Protein AF-A0A1B7WHA8-F1 (afdb_monomer)

Organism: NCBI:txid1710896

Secondary structure (DSSP, 8-state):
-PPPHHHHHHHHHHHHHH--SHHHHHHHIIIII---HHHH---SSHHHHHHHIIIIIITTTT-HHHHHHHHHHH-TT-HHHHHHHIIIIIHHHTT----S-----SS-----S---HHHHGGGS--S-----HHHHHHHHTTEEEEEEGGGTEEEEEEEEETTEEEE-GGGT-SSTT--HHHHHHT-EEEE---B-TTSPBP--EEEEBPSS--EEEEE-TTTT-EEEEEBPGGGGG-TT--PPP--TT-PPPTT-EEEEEE-GGG-S-EEEEEEEEP-----

InterPro domains:
  IPR009003 Peptidase S1, PA clan [SSF50494] (136-273)
  IPR045430 Effector-associated domain 1 [PF19955] (1-86)

Mean predicted aligned error: 15.48 Å

Radius of gyration: 23.76 Å; Cα contacts (8 Å, |Δi|>4): 446; chains: 1; bounding box: 53×46×63 Å

Nearest PDB structures (foldseek):
  6m3c-assembly3_G  TM=5.733E-01  e=5.325E-03  Homo sapiens
  2xrc-assembly1_A  TM=5.062E-01  e=2.483E-02  Homo sapiens
  7uxg-assembly1_A  TM=5.129E-01  e=4.148E-02  Escherichia coli
  1rs0-assembly1_A  TM=3.112E-01  e=4.488E-03  Homo sapiens
  7mie-assembly1_A  TM=3.462E-01  e=1.326E-02  Borreliella burgdorferi

Foldseek 3Di:
DDADPVLLVLQLVLLCQLQVDPVSVQVLCCVQVVDGLVVQFDDPDSSRSSSCNCPVHCVVVVNNLSSLVSSCVSRVPRVSSVVSCCVPVVCVVPVPDDPPPPPPFAADPPDPFDPDPVVQVVLQDPDDPDDDVVLVLQQLLQKWWKAQPVVRAIWIWGFAQLFKIKGFQCSQPVDPPGDSLNSLQSIKTFGQQAQDPVRDTDRGDIWHFDNPPQWDDADDRHHGGMTMGGTDPCSNVVPSRDGDDDDPVDDFDFSQWDWDWICVVNHHIDIDTGSRTDRDDDD

pLDDT: mean 82.69, std 15.14, range [32.72, 98.25]

Sequence (283 aa):
MNLSGAELRKLVNAIISAYSTKEDLAMMIQFELGENLDAIAGGANLNQLVFNLITNWAVPRGKILPLIIAAYKYTPDNPELKEFYESVVIKKRFIVDSPVKNPDFGPDINWRGETDEIQLQSWLKPEPNLLDVGFLKGASASVCRIEIPSRNIMGTGVLITENKVLTNYHIFKYNEEDDIKTNALNAILKFGCLTSDNGLETQGKSFQLDRQNPILCFSKTEDLDYVLLQVESKIAQATEIKPARWDSHKLPIEKKGIIVLQHPEGDSMKLSISQDGIIGVYK

Structure (mmCIF, N/CA/C/O backbone):
data_AF-A0A1B7WHA8-F1
#
_entry.id   AF-A0A1B7WHA8-F1
#
loop_
_atom_site.group_PDB
_atom_site.id
_atom_site.type_symbol
_atom_site.label_atom_id
_atom_site.label_alt_id
_atom_site.label_comp_id
_atom_site.label_asym_id
_atom_site.label_entity_id
_atom_site.label_seq_id
_atom_site.pdbx_PDB_ins_code
_atom_site.Cartn_x
_atom_site.Cartn_y
_atom_site.Cartn_z
_atom_site.occupancy
_atom_site.B_iso_or_equiv
_atom_site.auth_seq_id
_atom_site.auth_comp_id
_atom_site.auth_asym_id
_atom_site.auth_atom_id
_atom_site.pdbx_PDB_model_num
ATOM 1 N N . MET A 1 1 ? 15.360 9.584 -10.770 1.00 66.38 1 MET A N 1
ATOM 2 C CA . MET A 1 1 ? 16.265 8.471 -10.408 1.00 66.38 1 MET A CA 1
ATOM 3 C C . MET A 1 1 ? 17.661 9.048 -10.268 1.00 66.38 1 MET A C 1
ATOM 5 O O . MET A 1 1 ? 18.134 9.628 -11.236 1.00 66.38 1 MET A O 1
ATOM 9 N N . ASN A 1 2 ? 18.285 8.926 -9.094 1.00 69.44 2 ASN A N 1
ATOM 10 C CA . ASN A 1 2 ? 19.679 9.331 -8.897 1.00 69.44 2 ASN A CA 1
ATOM 11 C C . ASN A 1 2 ? 20.573 8.105 -9.104 1.00 69.44 2 ASN A C 1
ATOM 13 O O . ASN A 1 2 ? 20.375 7.094 -8.435 1.00 69.44 2 ASN A O 1
ATOM 17 N N . LEU A 1 3 ? 21.502 8.183 -10.059 1.00 77.75 3 LEU A N 1
ATOM 18 C CA . LEU A 1 3 ? 22.512 7.152 -10.302 1.00 77.75 3 LEU A CA 1
ATOM 19 C C . LEU A 1 3 ? 23.772 7.512 -9.512 1.00 77.75 3 LEU A C 1
ATOM 21 O O . LEU A 1 3 ? 24.283 8.627 -9.637 1.00 77.75 3 LEU A O 1
ATOM 25 N N . SER A 1 4 ? 24.295 6.575 -8.726 1.00 85.00 4 SER A N 1
ATOM 26 C CA . SER A 1 4 ? 25.652 6.681 -8.185 1.00 85.00 4 SER A CA 1
ATOM 27 C C . SER A 1 4 ? 26.681 6.705 -9.322 1.00 85.00 4 SER A C 1
ATOM 29 O O . SER A 1 4 ? 26.418 6.241 -10.432 1.00 85.00 4 SER A O 1
ATOM 31 N N . GLY A 1 5 ? 27.896 7.194 -9.055 1.00 83.12 5 GLY A N 1
ATOM 32 C CA . GLY A 1 5 ? 28.963 7.201 -10.066 1.00 83.12 5 GLY A CA 1
ATOM 33 C C . GLY A 1 5 ? 29.301 5.804 -10.612 1.00 83.12 5 GLY A C 1
ATOM 34 O O . GLY A 1 5 ? 29.671 5.668 -11.779 1.00 83.12 5 GLY A O 1
ATOM 35 N N . ALA A 1 6 ? 29.126 4.757 -9.797 1.00 85.75 6 ALA A N 1
ATOM 36 C CA . ALA A 1 6 ? 29.302 3.369 -10.216 1.00 85.75 6 ALA A CA 1
ATOM 37 C C . ALA A 1 6 ? 28.162 2.892 -11.133 1.00 85.75 6 ALA A C 1
ATOM 39 O O . ALA A 1 6 ? 28.430 2.301 -12.178 1.00 85.75 6 ALA A O 1
ATOM 40 N N . GLU A 1 7 ? 26.904 3.185 -10.785 1.00 85.12 7 GLU A N 1
ATOM 41 C CA . GLU A 1 7 ? 25.742 2.854 -11.625 1.00 85.12 7 GLU A CA 1
ATOM 42 C C . GLU A 1 7 ? 25.768 3.617 -12.953 1.00 85.12 7 GLU A C 1
ATOM 44 O O . GLU A 1 7 ? 25.488 3.033 -13.996 1.00 85.12 7 GLU A O 1
ATOM 49 N N . LEU A 1 8 ? 26.162 4.894 -12.940 1.00 90.12 8 LEU A N 1
ATOM 50 C CA . LEU A 1 8 ? 26.316 5.701 -14.150 1.00 90.12 8 LEU A CA 1
ATOM 51 C C . LEU A 1 8 ? 27.346 5.082 -15.101 1.00 90.12 8 LEU A C 1
ATOM 53 O O . LEU A 1 8 ? 27.082 4.947 -16.292 1.00 90.12 8 LEU A O 1
ATOM 57 N N . ARG A 1 9 ? 28.502 4.664 -14.573 1.00 90.50 9 ARG A N 1
ATOM 58 C CA . ARG A 1 9 ? 29.541 3.999 -15.370 1.00 90.50 9 ARG A CA 1
ATOM 59 C C . ARG A 1 9 ? 29.039 2.687 -15.971 1.00 90.50 9 ARG A C 1
ATOM 61 O O . ARG A 1 9 ? 29.284 2.435 -17.146 1.00 90.50 9 ARG A O 1
ATOM 68 N N . LYS A 1 10 ? 28.331 1.871 -15.184 1.00 91.50 10 LYS A N 1
ATOM 69 C CA . LYS A 1 10 ? 27.734 0.623 -15.677 1.00 91.50 10 LYS A CA 1
ATOM 70 C C . LYS A 1 10 ? 26.724 0.884 -16.796 1.00 91.50 10 LYS A C 1
ATOM 72 O O . LYS A 1 10 ? 26.801 0.220 -17.822 1.00 91.50 10 LYS A O 1
ATOM 77 N N . LEU A 1 11 ? 25.851 1.881 -16.638 1.00 92.81 11 LEU A N 1
ATOM 78 C CA . LEU A 1 11 ? 24.868 2.246 -17.660 1.00 92.81 11 LEU A CA 1
ATOM 79 C C . LEU A 1 11 ? 25.529 2.718 -18.960 1.00 92.81 11 LEU A C 1
ATOM 81 O O . LEU A 1 11 ? 25.135 2.281 -20.037 1.00 92.81 11 LEU A O 1
ATOM 85 N N . VAL A 1 12 ? 26.538 3.589 -18.867 1.00 94.62 12 VAL A N 1
ATOM 86 C CA . VAL A 1 12 ? 27.295 4.057 -20.040 1.00 94.62 12 VAL A CA 1
ATOM 87 C C . VAL A 1 12 ? 27.897 2.869 -20.788 1.00 94.62 12 VAL A C 1
ATOM 89 O O . VAL A 1 12 ? 27.699 2.747 -21.994 1.00 94.62 12 VAL A O 1
ATOM 92 N N . ASN A 1 13 ? 28.574 1.966 -20.075 1.00 94.38 13 ASN A N 1
ATOM 93 C CA . ASN A 1 13 ? 29.200 0.792 -20.681 1.00 94.38 13 ASN A CA 1
ATOM 94 C C . ASN A 1 13 ? 28.171 -0.138 -21.335 1.00 94.38 13 ASN A C 1
ATOM 96 O O . ASN A 1 13 ? 28.393 -0.583 -22.457 1.00 94.38 13 ASN A O 1
ATOM 100 N N . ALA A 1 14 ? 27.044 -0.385 -20.666 1.00 95.00 14 ALA A N 1
ATOM 101 C CA . ALA A 1 14 ? 25.972 -1.229 -21.182 1.00 95.00 14 ALA A CA 1
ATOM 102 C C . ALA A 1 14 ? 25.381 -0.671 -22.488 1.00 95.00 14 ALA A C 1
ATOM 104 O O . ALA A 1 14 ? 25.275 -1.390 -23.481 1.00 95.00 14 ALA A O 1
ATOM 105 N N . ILE A 1 15 ? 25.071 0.630 -22.533 1.00 94.94 15 ILE A N 1
ATOM 106 C CA . ILE A 1 15 ? 24.565 1.270 -23.758 1.00 94.94 15 ILE A CA 1
ATOM 107 C C . ILE A 1 15 ? 25.605 1.189 -24.881 1.00 94.94 15 ILE A C 1
ATOM 109 O O . ILE A 1 15 ? 25.254 0.859 -26.005 1.00 94.94 15 ILE A O 1
ATOM 113 N N . ILE A 1 16 ? 26.884 1.432 -24.597 1.00 95.38 16 ILE A N 1
ATOM 114 C CA . ILE A 1 16 ? 27.935 1.363 -25.625 1.00 95.38 16 ILE A CA 1
ATOM 115 C C . ILE A 1 16 ? 28.128 -0.066 -26.141 1.00 95.38 16 ILE A C 1
ATOM 117 O O . ILE A 1 16 ? 28.339 -0.257 -27.336 1.00 95.38 16 ILE A O 1
ATOM 121 N N . SER A 1 17 ? 28.032 -1.072 -25.269 1.00 95.12 17 SER A N 1
ATOM 122 C CA . SER A 1 17 ? 28.137 -2.475 -25.681 1.00 95.12 17 SER A CA 1
ATOM 123 C C . SER A 1 17 ? 26.978 -2.910 -26.583 1.00 95.12 17 SER A C 1
ATOM 125 O O . SER A 1 17 ? 27.192 -3.662 -27.530 1.00 95.12 17 SER A O 1
ATOM 127 N N . ALA A 1 18 ? 25.773 -2.382 -26.344 1.00 94.31 18 ALA A N 1
ATOM 128 C CA . ALA A 1 18 ? 24.586 -2.681 -27.139 1.00 94.31 18 ALA A CA 1
ATOM 129 C C . ALA A 1 18 ? 24.503 -1.862 -28.439 1.00 94.31 18 ALA A C 1
ATOM 131 O O . ALA A 1 18 ? 23.923 -2.323 -29.419 1.00 94.31 18 ALA A O 1
ATOM 132 N N . TYR A 1 19 ? 25.085 -0.661 -28.454 1.00 94.94 19 TYR A N 1
ATOM 133 C CA . TYR A 1 19 ? 25.052 0.278 -29.575 1.00 94.94 19 TYR A CA 1
ATOM 134 C C . TYR A 1 19 ? 26.473 0.733 -29.888 1.00 94.94 19 TYR A C 1
ATOM 136 O O . TYR A 1 19 ? 26.927 1.770 -29.411 1.00 94.94 19 TYR A O 1
ATOM 144 N N . SER A 1 20 ? 27.186 -0.067 -30.682 1.00 89.19 20 SER A N 1
ATOM 145 C CA . SER A 1 20 ? 28.608 0.160 -30.984 1.00 89.19 20 SER A CA 1
ATOM 146 C C . SER A 1 20 ? 28.861 1.332 -31.941 1.00 89.19 20 SER A C 1
ATOM 148 O O . SER A 1 20 ? 29.999 1.790 -32.058 1.00 89.19 20 SER A O 1
ATOM 150 N N . THR A 1 21 ? 27.824 1.833 -32.619 1.00 93.19 21 THR A N 1
ATOM 151 C CA . THR A 1 21 ? 27.903 2.991 -33.519 1.00 93.19 21 THR A CA 1
ATOM 152 C C . THR A 1 21 ? 26.942 4.099 -33.091 1.00 93.19 21 THR A C 1
ATOM 154 O O . THR A 1 21 ? 25.960 3.872 -32.377 1.00 93.19 21 THR A O 1
ATOM 157 N N . LYS A 1 22 ? 27.228 5.331 -33.527 1.00 94.25 22 LYS A N 1
ATOM 158 C CA . LYS A 1 22 ? 26.344 6.477 -33.278 1.00 94.25 22 LYS A CA 1
ATOM 159 C C . LYS A 1 22 ? 25.004 6.283 -33.989 1.00 94.25 22 LYS A C 1
ATOM 161 O O . LYS A 1 22 ? 23.969 6.670 -33.456 1.00 94.25 22 LYS A O 1
ATOM 166 N N . GLU A 1 23 ? 25.041 5.703 -35.179 1.00 94.56 23 GLU A N 1
ATOM 167 C CA . GLU A 1 23 ? 23.897 5.469 -36.048 1.00 94.56 23 GLU A CA 1
ATOM 168 C C . GLU A 1 23 ? 22.919 4.480 -35.405 1.00 94.56 23 GLU A C 1
ATOM 170 O O . GLU A 1 23 ? 21.722 4.763 -35.353 1.00 94.56 23 GLU A O 1
ATOM 175 N N . ASP A 1 24 ? 23.421 3.387 -34.822 1.00 93.44 24 ASP A N 1
ATOM 176 C CA . ASP A 1 24 ? 22.587 2.408 -34.113 1.00 93.44 24 ASP A CA 1
ATOM 177 C C . ASP A 1 24 ? 21.897 3.032 -32.897 1.00 93.44 24 ASP A C 1
ATOM 179 O O . ASP A 1 24 ? 20.697 2.842 -32.682 1.00 93.44 24 ASP A O 1
ATOM 183 N N . LEU A 1 25 ? 22.639 3.838 -32.128 1.00 95.94 25 LEU A N 1
ATOM 184 C CA . LEU A 1 25 ? 22.077 4.579 -31.002 1.00 95.94 25 LEU A CA 1
ATOM 185 C C . LEU A 1 25 ? 21.019 5.587 -31.476 1.00 95.94 25 LEU A C 1
ATOM 187 O O . LEU A 1 25 ? 19.962 5.701 -30.861 1.00 95.94 25 LEU A O 1
ATOM 191 N N . ALA A 1 26 ? 21.275 6.303 -32.574 1.00 95.31 26 ALA A N 1
ATOM 192 C CA . ALA A 1 26 ? 20.342 7.279 -33.130 1.00 95.31 26 ALA A CA 1
ATOM 193 C C . ALA A 1 26 ? 19.040 6.623 -33.601 1.00 95.31 26 ALA A C 1
ATOM 195 O O . ALA A 1 26 ? 17.966 7.155 -33.322 1.00 95.31 26 ALA A O 1
ATOM 196 N N . MET A 1 27 ? 19.124 5.460 -34.256 1.00 92.94 27 MET A N 1
ATOM 197 C CA . MET A 1 27 ? 17.950 4.687 -34.667 1.00 92.94 27 MET A CA 1
ATOM 198 C C . MET A 1 27 ? 17.109 4.270 -33.462 1.00 92.94 27 MET A C 1
ATOM 200 O O . MET A 1 27 ? 15.906 4.521 -33.461 1.00 92.94 27 MET A O 1
ATOM 204 N N . MET A 1 28 ? 17.724 3.715 -32.412 1.00 95.62 28 MET A N 1
ATOM 205 C CA . MET A 1 28 ? 16.986 3.336 -31.203 1.00 95.62 28 MET A CA 1
ATOM 206 C C . MET A 1 28 ? 16.300 4.543 -30.555 1.00 95.62 28 MET A C 1
ATOM 208 O O . MET A 1 28 ? 15.107 4.490 -30.260 1.00 95.62 28 MET A O 1
ATOM 212 N N . ILE A 1 29 ? 17.014 5.658 -30.384 1.00 93.56 29 ILE A N 1
ATOM 213 C CA . ILE A 1 29 ? 16.454 6.871 -29.773 1.00 93.56 29 ILE A CA 1
ATOM 214 C C . ILE A 1 29 ? 15.301 7.434 -30.620 1.00 93.56 29 ILE A C 1
ATOM 216 O O . ILE A 1 29 ? 14.261 7.815 -30.078 1.00 93.56 29 ILE A O 1
ATOM 220 N N . GLN A 1 30 ? 15.436 7.433 -31.945 1.00 90.38 30 GLN A N 1
ATOM 221 C CA . GLN A 1 30 ? 14.400 7.936 -32.842 1.00 90.38 30 GLN A CA 1
ATOM 222 C C . GLN A 1 30 ? 13.170 7.022 -32.884 1.00 90.38 30 GLN A C 1
ATOM 224 O O . GLN A 1 30 ? 12.046 7.526 -32.879 1.00 90.38 30 GLN A O 1
ATOM 229 N N . PHE A 1 31 ? 13.358 5.702 -32.933 1.00 85.75 31 PHE A N 1
ATOM 230 C CA . PHE A 1 31 ? 12.261 4.741 -33.062 1.00 85.75 31 PHE A CA 1
ATOM 231 C C . PHE A 1 31 ? 11.528 4.489 -31.745 1.00 85.75 31 PHE A C 1
ATOM 233 O O . PHE A 1 31 ? 10.301 4.420 -31.744 1.00 85.75 31 PHE A O 1
ATOM 240 N N . GLU A 1 32 ? 12.246 4.384 -30.627 1.00 88.50 32 GLU A N 1
ATOM 241 C CA . GLU A 1 32 ? 11.641 4.042 -29.335 1.00 88.50 32 GLU A CA 1
ATOM 242 C C . GLU A 1 32 ? 11.285 5.272 -28.493 1.00 88.50 32 GLU A C 1
ATOM 244 O O . GLU A 1 32 ? 10.331 5.228 -27.715 1.00 88.50 32 GLU A O 1
ATOM 249 N N . LEU A 1 33 ? 12.024 6.380 -28.631 1.00 84.19 33 LEU A N 1
ATOM 250 C CA . LEU A 1 33 ? 11.794 7.593 -27.835 1.00 84.19 33 LEU A CA 1
ATOM 251 C C . LEU A 1 33 ? 11.244 8.764 -28.655 1.00 84.19 33 LEU A C 1
ATOM 253 O O . LEU A 1 33 ? 10.763 9.726 -28.059 1.00 84.19 33 LEU A O 1
ATOM 257 N N . GLY A 1 34 ? 11.266 8.685 -29.991 1.00 90.44 34 GLY A N 1
ATOM 258 C CA . GLY A 1 34 ? 10.796 9.762 -30.867 1.00 90.44 34 GLY A CA 1
ATOM 259 C C . GLY A 1 34 ? 11.687 11.007 -30.846 1.00 90.44 34 GLY A C 1
ATOM 260 O O . GLY A 1 34 ? 11.248 12.076 -31.263 1.00 90.44 34 GLY A O 1
ATOM 261 N N . GLU A 1 35 ? 12.916 10.888 -30.343 1.00 90.56 35 GLU A N 1
ATOM 262 C CA . GLU A 1 35 ? 13.836 12.007 -30.133 1.00 90.56 35 GLU A CA 1
ATOM 263 C C . GLU A 1 35 ? 14.960 11.991 -31.174 1.00 90.56 35 GLU A C 1
ATOM 265 O O . GLU A 1 35 ? 15.366 10.938 -31.663 1.00 90.56 35 GLU A O 1
ATOM 270 N N . ASN A 1 36 ? 15.513 13.163 -31.483 1.00 92.62 36 ASN A N 1
ATOM 271 C CA . ASN A 1 36 ? 16.680 13.272 -32.354 1.00 92.62 36 ASN A CA 1
ATOM 272 C C . ASN A 1 36 ? 17.959 13.284 -31.504 1.00 92.62 36 ASN A C 1
ATOM 274 O O . ASN A 1 36 ? 18.185 14.239 -30.758 1.00 92.62 36 ASN A O 1
ATOM 278 N N . LEU A 1 37 ? 18.806 12.256 -31.649 1.00 94.56 37 LEU A N 1
ATOM 279 C CA . LEU A 1 37 ? 20.042 12.104 -30.871 1.00 94.56 37 LEU A CA 1
ATOM 280 C C . LEU A 1 37 ? 20.953 13.339 -30.957 1.00 94.56 37 LEU A C 1
ATOM 282 O O . LEU A 1 37 ? 21.432 13.802 -29.924 1.00 94.56 37 LEU A O 1
ATOM 286 N N . ASP A 1 38 ? 21.126 13.915 -32.148 1.00 93.50 38 ASP A N 1
ATOM 287 C CA . ASP A 1 38 ? 21.991 15.083 -32.365 1.00 93.50 38 ASP A CA 1
ATOM 288 C C . ASP A 1 38 ? 21.449 16.363 -31.716 1.00 93.50 38 ASP A C 1
ATOM 290 O O . ASP A 1 38 ? 22.211 17.276 -31.399 1.00 93.50 38 ASP A O 1
ATOM 294 N N . ALA A 1 39 ? 20.133 16.439 -31.497 1.00 89.81 39 ALA A N 1
ATOM 295 C CA . ALA A 1 39 ? 19.504 17.578 -30.834 1.00 89.81 39 ALA A CA 1
ATOM 296 C C . ALA A 1 39 ? 19.610 17.503 -29.303 1.00 89.81 39 ALA A C 1
ATOM 298 O O . ALA A 1 39 ? 19.560 18.534 -28.630 1.00 89.81 39 ALA A O 1
ATOM 299 N N . ILE A 1 40 ? 19.729 16.295 -28.745 1.00 89.69 40 ILE A N 1
ATOM 300 C CA . ILE A 1 40 ? 19.656 16.067 -27.295 1.00 89.69 40 ILE A CA 1
ATOM 301 C C . ILE A 1 40 ? 21.013 15.771 -26.658 1.00 89.69 40 ILE A C 1
ATOM 303 O O . ILE A 1 40 ? 21.182 16.002 -25.459 1.00 89.69 40 ILE A O 1
ATOM 307 N N . ALA A 1 41 ? 21.976 15.270 -27.430 1.00 92.06 41 ALA A N 1
ATOM 308 C CA . ALA A 1 41 ? 23.299 14.931 -26.938 1.00 92.06 41 ALA A CA 1
ATOM 309 C C . ALA A 1 41 ? 24.357 15.099 -28.032 1.00 92.06 41 ALA A C 1
ATOM 311 O O . ALA A 1 41 ? 24.168 14.721 -29.182 1.00 92.06 41 ALA A O 1
ATOM 312 N N . GLY A 1 42 ? 25.514 15.632 -27.645 1.00 89.38 42 GLY A N 1
ATOM 313 C CA . GLY A 1 42 ? 26.702 15.704 -28.491 1.00 89.38 42 GLY A CA 1
ATOM 314 C C . GLY A 1 42 ? 27.904 15.077 -27.795 1.00 89.38 42 GLY A C 1
ATOM 315 O O . GLY A 1 42 ? 27.879 14.821 -26.591 1.00 89.38 42 GLY A O 1
ATOM 316 N N . GLY A 1 43 ? 28.986 14.852 -28.530 1.00 91.00 43 GLY A N 1
ATOM 317 C CA . GLY A 1 43 ? 30.239 14.347 -27.975 1.00 91.00 43 GLY A CA 1
ATOM 318 C C . GLY A 1 43 ? 31.286 14.154 -29.063 1.00 91.00 43 GLY A C 1
ATOM 319 O O . GLY A 1 43 ? 30.938 13.918 -30.217 1.00 91.00 43 GLY A O 1
ATOM 320 N N . ALA A 1 44 ? 32.567 14.245 -28.702 1.00 90.50 44 ALA A N 1
ATOM 321 C CA . ALA A 1 44 ? 33.660 14.017 -29.650 1.00 90.50 44 ALA A CA 1
ATOM 322 C C . ALA A 1 44 ? 33.811 12.532 -30.034 1.00 90.50 44 ALA A C 1
ATOM 324 O O . ALA A 1 44 ? 34.454 12.203 -31.025 1.00 90.50 44 ALA A O 1
ATOM 325 N N . ASN A 1 45 ? 33.239 11.630 -29.235 1.00 93.06 45 ASN A N 1
ATOM 326 C CA . ASN A 1 45 ? 33.212 10.190 -29.462 1.00 93.06 45 ASN A CA 1
ATOM 327 C C . ASN A 1 45 ? 31.955 9.577 -28.822 1.00 93.06 45 ASN A C 1
ATOM 329 O O . ASN A 1 45 ? 31.267 10.232 -28.035 1.00 93.06 45 ASN A O 1
ATOM 333 N N . LEU A 1 46 ? 31.678 8.309 -29.139 1.00 92.19 46 LEU A N 1
ATOM 334 C CA . LEU A 1 46 ? 30.493 7.590 -28.663 1.00 92.19 46 LEU A CA 1
ATOM 335 C C . LEU A 1 46 ? 30.401 7.532 -27.129 1.00 92.19 46 LEU A C 1
ATOM 337 O O . LEU A 1 46 ? 29.324 7.734 -26.579 1.00 92.19 46 LEU A O 1
ATOM 341 N N . ASN A 1 47 ? 31.530 7.348 -26.431 1.00 94.25 47 ASN A N 1
ATOM 342 C CA . ASN A 1 47 ? 31.568 7.373 -24.965 1.00 94.25 47 ASN A CA 1
ATOM 343 C C . ASN A 1 47 ? 31.044 8.702 -24.409 1.00 94.25 47 ASN A C 1
ATOM 345 O O . ASN A 1 47 ? 30.181 8.725 -23.532 1.00 94.25 47 ASN A O 1
ATOM 349 N N . GLN A 1 48 ? 31.550 9.815 -24.937 1.00 95.69 48 GLN A N 1
ATOM 350 C CA . GLN A 1 48 ? 31.146 11.146 -24.502 1.00 95.69 48 GLN A CA 1
ATOM 351 C C . GLN A 1 48 ? 29.700 11.463 -24.897 1.00 95.69 48 GLN A C 1
ATOM 353 O O . GLN A 1 48 ? 28.983 12.083 -24.116 1.00 95.69 48 GLN A O 1
ATOM 358 N N . LEU A 1 49 ? 29.264 11.010 -26.075 1.00 97.00 49 LEU A N 1
ATOM 359 C CA . LEU A 1 49 ? 27.887 11.157 -26.540 1.00 97.00 49 LEU A CA 1
ATOM 360 C C . LEU A 1 49 ? 26.901 10.442 -25.606 1.00 97.00 49 LEU A C 1
ATOM 362 O O . LEU A 1 49 ? 25.950 11.065 -25.142 1.00 97.00 49 LEU A O 1
ATOM 366 N N . VAL A 1 50 ? 27.155 9.170 -25.282 1.00 96.31 50 VAL A N 1
ATOM 367 C CA . VAL A 1 50 ? 26.315 8.370 -24.373 1.00 96.31 50 VAL A CA 1
ATOM 368 C C . VAL A 1 50 ? 26.326 8.951 -22.962 1.00 96.31 50 VAL A C 1
ATOM 370 O O . VAL A 1 50 ? 25.272 9.083 -22.342 1.00 96.31 50 VAL A O 1
ATOM 373 N N . PHE A 1 51 ? 27.495 9.357 -22.460 1.00 96.00 51 PHE A N 1
ATOM 374 C CA . PHE A 1 51 ? 27.590 10.020 -21.162 1.00 96.00 51 PHE A CA 1
ATOM 375 C C . PHE A 1 51 ? 26.727 11.287 -21.120 1.00 96.00 51 PHE A C 1
ATOM 377 O O . PHE A 1 51 ? 25.891 11.420 -20.230 1.00 96.00 51 PHE A O 1
ATOM 384 N N . ASN A 1 52 ? 26.859 12.169 -22.114 1.00 95.94 52 ASN A N 1
ATOM 385 C CA . ASN A 1 52 ? 26.093 13.413 -22.190 1.00 95.94 52 ASN A CA 1
ATOM 386 C C . ASN A 1 52 ? 24.592 13.168 -22.391 1.00 95.94 52 ASN A C 1
ATOM 388 O O . ASN A 1 52 ? 23.779 13.876 -21.796 1.00 95.94 52 ASN A O 1
ATOM 392 N N . LEU A 1 53 ? 24.210 12.157 -23.174 1.00 96.19 53 LEU A N 1
ATOM 393 C CA . LEU A 1 53 ? 22.821 11.720 -23.310 1.00 96.19 53 LEU A CA 1
ATOM 394 C C . LEU A 1 53 ? 22.228 11.356 -21.945 1.00 96.19 53 LEU A C 1
ATOM 396 O O . LEU A 1 53 ? 21.113 11.765 -21.617 1.00 96.19 53 LEU A O 1
ATOM 400 N N . ILE A 1 54 ? 22.986 10.638 -21.116 1.00 94.44 54 ILE A N 1
ATOM 401 C CA . ILE A 1 54 ? 22.535 10.251 -19.782 1.00 94.44 54 ILE A CA 1
ATOM 402 C C . ILE A 1 54 ? 22.513 11.465 -18.844 1.00 94.44 54 ILE A C 1
ATOM 404 O O . ILE A 1 54 ? 21.483 11.740 -18.229 1.00 94.44 54 ILE A O 1
ATOM 408 N N . THR A 1 55 ? 23.611 12.211 -18.721 1.00 91.44 55 THR A N 1
ATOM 409 C CA . THR A 1 55 ? 23.756 13.245 -17.682 1.00 91.44 55 THR A CA 1
ATOM 410 C C . THR A 1 55 ? 23.067 14.558 -18.016 1.00 91.44 55 THR A C 1
ATOM 412 O O . THR A 1 55 ? 22.516 15.190 -17.119 1.00 91.44 55 THR A O 1
ATOM 415 N N . ASN A 1 56 ? 23.078 14.975 -19.282 1.00 90.62 56 ASN A N 1
ATOM 416 C CA . ASN A 1 56 ? 22.631 16.312 -19.684 1.00 90.62 56 ASN A CA 1
ATOM 417 C C . ASN A 1 56 ? 21.204 16.299 -20.241 1.00 90.62 56 ASN A C 1
ATOM 419 O O . ASN A 1 56 ? 20.540 17.334 -20.248 1.00 90.62 56 ASN A O 1
ATOM 423 N N . TRP A 1 57 ? 20.712 15.133 -20.668 1.00 91.38 57 TRP A N 1
ATOM 424 C CA . TRP A 1 57 ? 19.341 14.973 -21.143 1.00 91.38 57 TRP A CA 1
ATOM 425 C C . TRP A 1 57 ? 18.517 14.058 -20.233 1.00 91.38 57 TRP A C 1
ATOM 427 O O . TRP A 1 57 ? 17.502 14.500 -19.688 1.00 91.38 57 TRP A O 1
ATOM 437 N N . ALA A 1 58 ? 18.945 12.813 -20.009 1.00 88.88 58 ALA A N 1
ATOM 438 C CA . ALA A 1 58 ? 18.092 11.828 -19.352 1.00 88.88 58 ALA A CA 1
ATOM 439 C C . ALA A 1 58 ? 17.891 12.086 -17.847 1.00 88.88 58 ALA A C 1
ATOM 441 O O . ALA A 1 58 ? 16.755 12.027 -17.371 1.00 88.88 58 ALA A O 1
ATOM 442 N N . VAL A 1 59 ? 18.951 12.394 -17.090 1.00 85.00 59 VAL A N 1
ATOM 443 C CA . VAL A 1 59 ? 18.868 12.711 -15.650 1.00 85.00 59 VAL A CA 1
ATOM 444 C C . VAL A 1 59 ? 17.979 13.936 -15.379 1.00 85.00 59 VAL A C 1
ATOM 446 O O . VAL A 1 59 ? 16.986 13.773 -14.665 1.00 85.00 59 VAL A O 1
ATOM 449 N N . PRO A 1 60 ? 18.250 15.135 -15.940 1.00 82.19 60 PRO A N 1
ATOM 450 C CA . PRO A 1 60 ? 17.502 16.345 -15.589 1.00 82.19 60 PRO A CA 1
ATOM 451 C C . PRO A 1 60 ? 16.036 16.300 -16.029 1.00 82.19 60 PRO A C 1
ATOM 453 O O . PRO A 1 60 ? 15.201 16.979 -15.440 1.00 82.19 60 PRO A O 1
ATOM 456 N N . ARG A 1 61 ? 15.700 15.487 -17.040 1.00 83.19 61 ARG A N 1
ATOM 457 C CA . ARG A 1 61 ? 14.326 15.330 -17.548 1.00 83.19 61 ARG A CA 1
ATOM 458 C C . ARG A 1 61 ? 13.592 14.121 -16.966 1.00 83.19 61 ARG A C 1
ATOM 460 O O . ARG A 1 61 ? 12.476 13.829 -17.389 1.00 83.19 61 ARG A O 1
ATOM 467 N N . GLY A 1 62 ? 14.214 13.375 -16.050 1.00 82.81 62 GLY A N 1
ATOM 468 C CA . GLY A 1 62 ? 13.630 12.153 -15.489 1.00 82.81 62 GLY A CA 1
ATOM 469 C C . GLY A 1 62 ? 13.431 11.023 -16.513 1.00 82.81 62 GLY A C 1
ATOM 470 O O . GLY A 1 62 ? 12.613 10.133 -16.295 1.00 82.81 62 GLY A O 1
ATOM 471 N N . LYS A 1 63 ? 14.174 11.032 -17.625 1.00 86.81 63 LYS A N 1
ATOM 472 C CA . LYS A 1 63 ? 14.056 10.086 -18.750 1.00 86.81 63 LYS A CA 1
ATOM 473 C C . LYS A 1 63 ? 14.995 8.874 -18.656 1.00 86.81 63 LYS A C 1
ATOM 475 O O . LYS A 1 63 ? 15.041 8.081 -19.587 1.00 86.81 63 LYS A O 1
ATOM 480 N N . ILE A 1 64 ? 15.690 8.679 -17.532 1.00 88.81 64 ILE A N 1
ATOM 481 C CA . ILE A 1 64 ? 16.612 7.542 -17.326 1.00 88.81 64 ILE A CA 1
ATOM 482 C C . ILE A 1 64 ? 15.920 6.186 -17.500 1.00 88.81 64 ILE A C 1
ATOM 484 O O . ILE A 1 64 ? 16.402 5.349 -18.252 1.00 88.81 64 ILE A O 1
ATOM 488 N N . LEU A 1 65 ? 14.779 5.970 -16.838 1.00 83.75 65 LEU A N 1
ATOM 489 C CA . LEU A 1 65 ? 14.037 4.710 -16.957 1.00 83.75 65 LEU A CA 1
ATOM 490 C C . LEU A 1 65 ? 13.497 4.483 -18.380 1.00 83.75 65 LEU A C 1
ATOM 492 O O . LEU A 1 65 ? 13.747 3.406 -18.917 1.00 83.75 65 LEU A O 1
ATOM 496 N N . 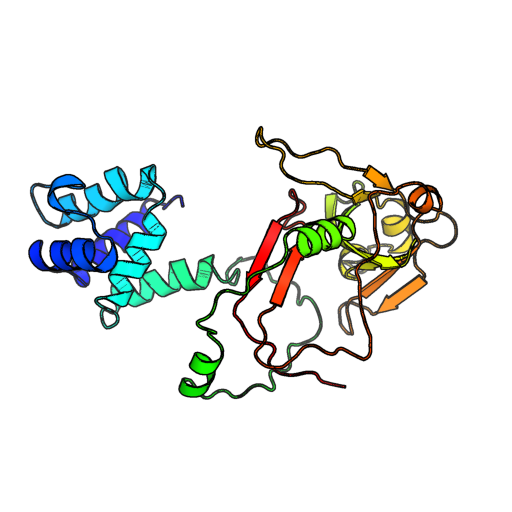PRO A 1 66 ? 12.822 5.460 -19.024 1.00 83.81 66 PRO A N 1
ATOM 497 C CA . PRO A 1 66 ? 12.458 5.356 -20.436 1.00 83.81 66 PRO A CA 1
ATOM 498 C C . PRO A 1 66 ? 13.632 4.997 -21.352 1.00 83.81 66 PRO A C 1
ATOM 500 O O . PRO A 1 66 ? 13.484 4.114 -22.187 1.00 83.81 66 PRO A O 1
ATOM 503 N N . LEU A 1 67 ? 14.801 5.617 -21.154 1.00 90.62 67 LEU A N 1
ATOM 504 C CA . LEU A 1 67 ? 16.006 5.334 -21.935 1.00 90.62 67 LEU A CA 1
ATOM 505 C C . LEU A 1 67 ? 16.481 3.885 -21.761 1.00 90.62 67 LEU A C 1
ATOM 507 O O . LEU A 1 67 ? 16.756 3.217 -22.750 1.00 90.62 67 LEU A O 1
ATOM 511 N N . ILE A 1 68 ? 16.544 3.386 -20.523 1.00 89.06 68 ILE A N 1
ATOM 512 C CA . ILE A 1 68 ? 16.956 2.001 -20.233 1.00 89.06 68 ILE A CA 1
ATOM 513 C C . ILE A 1 68 ? 15.978 0.996 -20.857 1.00 89.06 68 ILE A C 1
ATOM 515 O O . ILE A 1 68 ? 16.402 0.002 -21.440 1.00 89.06 68 ILE A O 1
ATOM 519 N N . ILE A 1 69 ? 14.671 1.258 -20.752 1.00 83.88 69 ILE A N 1
ATOM 520 C CA . ILE A 1 69 ? 13.629 0.379 -21.299 1.00 83.88 69 ILE A CA 1
ATOM 521 C C . ILE A 1 69 ? 13.687 0.354 -22.827 1.00 83.88 69 ILE A C 1
ATOM 523 O O . ILE A 1 69 ? 13.653 -0.727 -23.408 1.00 83.88 69 ILE A O 1
ATOM 527 N N . ALA A 1 70 ? 13.798 1.521 -23.463 1.00 85.19 70 ALA A N 1
ATOM 528 C CA . ALA A 1 70 ? 13.930 1.642 -24.912 1.00 85.19 70 ALA A CA 1
ATOM 529 C C . ALA A 1 70 ? 15.181 0.917 -25.423 1.00 85.19 70 ALA A C 1
ATOM 531 O O . ALA A 1 70 ? 15.091 0.095 -26.333 1.00 85.19 70 ALA A O 1
ATOM 532 N N . ALA A 1 71 ? 16.326 1.153 -24.774 1.00 91.38 71 ALA A N 1
ATOM 533 C CA . ALA A 1 71 ? 17.583 0.508 -25.123 1.00 91.38 71 ALA A CA 1
ATOM 534 C C . ALA A 1 71 ? 17.481 -1.023 -25.034 1.00 91.38 71 ALA A C 1
ATOM 536 O O . ALA A 1 71 ? 17.942 -1.716 -25.938 1.00 91.38 71 ALA A O 1
ATOM 537 N N . TYR A 1 72 ? 16.879 -1.559 -23.968 1.00 90.50 72 TYR A N 1
ATOM 538 C CA . TYR A 1 72 ? 16.735 -3.007 -23.795 1.00 90.50 72 TYR A CA 1
ATOM 539 C C . TYR A 1 72 ? 15.738 -3.620 -24.786 1.00 90.50 72 TYR A C 1
ATOM 541 O O . TYR A 1 72 ? 16.004 -4.672 -25.351 1.00 90.50 72 TYR A O 1
ATOM 549 N N . LYS A 1 73 ? 14.602 -2.958 -25.038 1.00 85.31 73 LYS A N 1
ATOM 550 C CA . LYS A 1 73 ? 13.577 -3.455 -25.968 1.00 85.31 73 LYS A CA 1
ATOM 551 C C . LYS A 1 73 ? 14.103 -3.580 -27.399 1.00 85.31 73 LYS A C 1
ATOM 553 O O . LYS A 1 73 ? 13.719 -4.509 -28.103 1.00 85.31 73 LYS A O 1
ATOM 558 N N . TYR A 1 74 ? 14.953 -2.646 -27.816 1.00 86.31 74 TYR A N 1
ATOM 559 C CA . TYR A 1 74 ? 15.503 -2.624 -29.167 1.00 86.31 74 TYR A CA 1
ATOM 560 C C . TYR A 1 74 ? 16.675 -3.607 -29.346 1.00 86.31 74 TYR A C 1
ATOM 562 O O . TYR A 1 74 ? 16.796 -4.209 -30.410 1.00 86.31 74 TYR A O 1
ATOM 570 N N . THR A 1 75 ? 17.474 -3.846 -28.295 1.00 89.69 75 THR A N 1
ATOM 571 C CA . THR A 1 75 ? 18.586 -4.818 -28.306 1.00 89.69 75 THR A CA 1
ATOM 572 C C . THR A 1 75 ? 18.554 -5.714 -27.054 1.00 89.69 75 THR A C 1
ATOM 574 O O . THR A 1 75 ? 19.387 -5.549 -26.156 1.00 89.69 75 THR A O 1
ATOM 577 N N . PRO A 1 76 ? 17.608 -6.671 -26.962 1.00 87.00 76 PRO A N 1
ATOM 578 C CA . PRO A 1 76 ? 17.425 -7.496 -25.761 1.00 87.00 76 PRO A CA 1
ATOM 579 C C . PRO A 1 76 ? 18.535 -8.536 -25.555 1.00 87.00 76 PRO A C 1
ATOM 581 O O . PRO A 1 76 ? 18.766 -8.980 -24.431 1.00 87.00 76 PRO A O 1
ATOM 584 N N . ASP A 1 77 ? 19.244 -8.901 -26.626 1.00 88.06 77 ASP A N 1
ATOM 585 C CA . ASP A 1 77 ? 20.255 -9.963 -26.616 1.00 88.06 77 ASP A CA 1
ATOM 586 C C . ASP A 1 77 ? 21.636 -9.499 -26.115 1.00 88.06 77 ASP A C 1
ATOM 588 O O . ASP A 1 77 ? 22.548 -10.317 -25.981 1.00 88.06 77 ASP A O 1
ATOM 592 N N . ASN A 1 78 ? 21.826 -8.203 -25.824 1.00 92.25 78 ASN A N 1
ATOM 593 C CA . ASN A 1 78 ? 23.088 -7.711 -25.269 1.00 92.25 78 ASN A CA 1
ATOM 594 C C . ASN A 1 78 ? 23.184 -8.037 -23.758 1.00 92.25 78 ASN A C 1
ATOM 596 O O . ASN A 1 78 ? 22.355 -7.556 -22.978 1.00 92.25 78 ASN A O 1
ATOM 600 N N . PRO A 1 79 ? 24.188 -8.821 -23.318 1.00 90.50 79 PRO A N 1
ATOM 601 C CA . PRO A 1 79 ? 24.242 -9.330 -21.951 1.00 90.50 79 PRO A CA 1
ATOM 602 C C . PRO A 1 79 ? 24.495 -8.238 -20.903 1.00 90.50 79 PRO A C 1
ATOM 604 O O . PRO A 1 79 ? 23.887 -8.286 -19.836 1.00 90.50 79 PRO A O 1
ATOM 607 N N . GLU A 1 80 ? 25.322 -7.229 -21.189 1.00 90.31 80 GLU A N 1
ATOM 608 C CA . GLU A 1 80 ? 25.602 -6.136 -20.248 1.00 90.31 80 GLU A CA 1
ATOM 609 C C . GLU A 1 80 ? 24.379 -5.236 -20.032 1.00 90.31 80 GLU A C 1
ATOM 611 O O . GLU A 1 80 ? 24.100 -4.790 -18.914 1.00 90.31 80 GLU A O 1
ATOM 616 N N . LEU A 1 81 ? 23.625 -4.974 -21.102 1.00 90.94 81 LEU A N 1
ATOM 617 C CA . LEU A 1 81 ? 22.382 -4.220 -21.046 1.00 90.94 81 LEU A CA 1
ATOM 618 C C . LEU A 1 81 ? 21.281 -5.009 -20.350 1.00 90.94 81 LEU A C 1
ATOM 620 O O . LEU A 1 81 ? 20.546 -4.419 -19.558 1.00 90.94 81 LEU A O 1
ATOM 624 N N . LYS A 1 82 ? 21.205 -6.323 -20.583 1.00 87.94 82 LYS A N 1
ATOM 625 C CA . LYS A 1 82 ? 20.307 -7.219 -19.852 1.00 87.94 82 LYS A CA 1
ATOM 626 C C . LYS A 1 82 ? 20.621 -7.222 -18.358 1.00 87.94 82 LYS A C 1
ATOM 628 O O . LYS A 1 82 ? 19.730 -6.937 -17.565 1.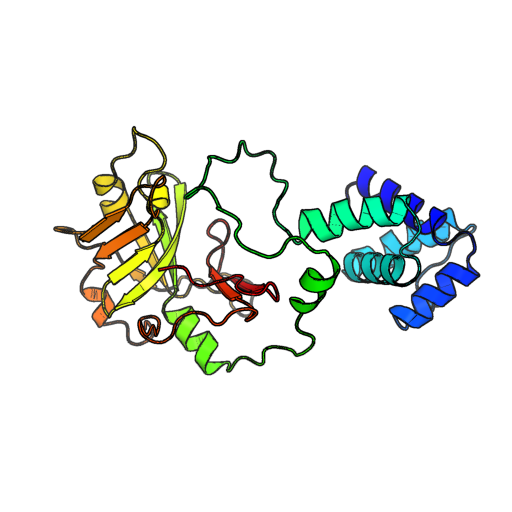00 87.94 82 LYS A O 1
ATOM 633 N N . GLU A 1 83 ? 21.879 -7.434 -17.967 1.00 87.12 83 GLU A N 1
ATOM 634 C CA . GLU A 1 83 ? 22.296 -7.409 -16.557 1.00 87.12 83 GLU A CA 1
ATOM 635 C C . GLU A 1 83 ? 21.938 -6.067 -15.900 1.00 87.12 83 GLU A C 1
ATOM 637 O O . GLU A 1 83 ? 21.369 -6.020 -14.804 1.00 87.12 83 GLU A O 1
ATOM 642 N N . PHE A 1 84 ? 22.217 -4.950 -16.582 1.00 86.00 84 PHE A N 1
ATOM 643 C CA . PHE A 1 84 ? 21.881 -3.632 -16.055 1.00 86.00 84 PHE A CA 1
ATOM 644 C C . PHE A 1 84 ? 20.363 -3.428 -15.945 1.00 86.00 84 PHE A C 1
ATOM 646 O O . PHE A 1 84 ? 19.884 -2.958 -14.908 1.00 86.00 84 PHE A O 1
ATOM 653 N N . TYR A 1 85 ? 19.605 -3.806 -16.979 1.00 84.81 85 TYR A N 1
ATOM 654 C CA . TYR A 1 85 ? 18.145 -3.742 -17.004 1.00 84.81 85 TYR A CA 1
ATOM 655 C C . TYR A 1 85 ? 17.537 -4.549 -15.854 1.00 84.81 85 TYR A C 1
ATOM 657 O O . TYR A 1 85 ? 16.710 -4.023 -15.114 1.00 84.81 85 TYR A O 1
ATOM 665 N N . GLU A 1 86 ? 17.989 -5.778 -15.625 1.00 80.38 86 GLU A N 1
ATOM 666 C CA . GLU A 1 86 ? 17.533 -6.612 -14.510 1.00 80.38 86 GLU A CA 1
ATOM 667 C C . GLU A 1 86 ? 17.907 -5.981 -13.156 1.00 80.38 86 GLU A C 1
ATOM 669 O O . GLU A 1 86 ? 17.069 -5.8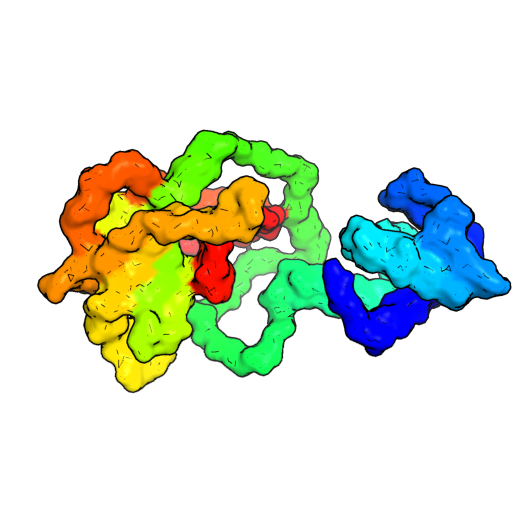57 -12.258 1.00 80.38 86 GLU A O 1
ATOM 674 N N . SER A 1 87 ? 19.131 -5.460 -13.020 1.00 75.56 87 SER A N 1
ATOM 675 C CA . SER A 1 87 ? 19.599 -4.834 -11.774 1.00 75.56 87 SER A CA 1
ATOM 676 C C . SER A 1 87 ? 18.881 -3.529 -11.400 1.00 75.56 87 SER A C 1
ATOM 678 O O . SER A 1 87 ? 18.894 -3.132 -10.236 1.00 75.56 87 SER A O 1
ATOM 680 N N . VAL A 1 88 ? 18.275 -2.837 -12.369 1.00 72.12 88 VAL A N 1
ATOM 681 C CA . VAL A 1 88 ? 17.641 -1.528 -12.162 1.00 72.12 88 VAL A CA 1
ATOM 682 C C . VAL A 1 88 ? 16.134 -1.598 -12.318 1.00 72.12 88 VAL A C 1
ATOM 684 O O . VAL A 1 88 ? 15.410 -1.074 -11.480 1.00 72.12 88 VAL A O 1
ATOM 687 N N . VAL A 1 89 ? 15.639 -2.203 -13.390 1.00 65.12 89 VAL A N 1
ATOM 688 C CA . VAL A 1 89 ? 14.210 -2.253 -13.690 1.00 65.12 89 VAL A CA 1
ATOM 689 C C . VAL A 1 89 ? 13.554 -3.369 -12.900 1.00 65.12 89 VAL A C 1
ATOM 691 O O . VAL A 1 89 ? 12.530 -3.104 -12.285 1.00 65.12 89 VAL A O 1
ATOM 694 N N . ILE A 1 90 ? 14.148 -4.564 -12.832 1.00 54.72 90 ILE A N 1
ATOM 695 C CA . ILE A 1 90 ? 13.569 -5.657 -12.040 1.00 54.72 90 ILE A CA 1
ATOM 696 C C . ILE A 1 90 ? 13.814 -5.395 -10.547 1.00 54.72 90 ILE A C 1
ATOM 698 O O . ILE A 1 90 ? 12.852 -5.259 -9.803 1.00 54.72 90 ILE A O 1
ATOM 702 N N . LYS A 1 91 ? 15.052 -5.155 -10.099 1.00 53.56 91 LYS A N 1
ATOM 703 C CA . LYS A 1 91 ? 15.323 -4.944 -8.657 1.00 53.56 91 LYS A CA 1
ATOM 704 C C . LYS A 1 91 ? 14.830 -3.621 -8.047 1.00 53.56 91 LYS A C 1
ATOM 706 O O . LYS A 1 91 ? 14.759 -3.538 -6.825 1.00 53.56 91 LYS A O 1
ATOM 711 N N . LYS A 1 92 ? 14.537 -2.568 -8.835 1.00 53.28 92 LYS A N 1
ATOM 712 C CA . LYS A 1 92 ? 13.939 -1.317 -8.301 1.00 53.28 92 LYS A CA 1
ATOM 713 C C . LYS A 1 92 ? 12.446 -1.154 -8.602 1.00 53.28 92 LYS A C 1
ATOM 715 O O . LYS A 1 92 ? 11.821 -0.339 -7.929 1.00 53.28 92 LYS A O 1
ATOM 720 N N . ARG A 1 93 ? 11.851 -1.873 -9.573 1.00 44.84 93 ARG A N 1
ATOM 721 C CA . ARG A 1 93 ? 10.373 -1.936 -9.704 1.00 44.84 93 ARG A CA 1
ATOM 722 C C . ARG A 1 93 ? 9.764 -3.010 -8.818 1.00 44.84 93 ARG A C 1
ATOM 724 O O . ARG A 1 93 ? 8.693 -2.779 -8.269 1.00 44.84 93 ARG A O 1
ATOM 731 N N . PHE A 1 94 ? 10.446 -4.135 -8.656 1.00 42.19 94 PHE A N 1
ATOM 732 C CA . PHE A 1 94 ? 10.146 -5.091 -7.609 1.00 42.19 94 PHE A CA 1
ATOM 733 C C . PHE A 1 94 ? 11.042 -4.721 -6.435 1.00 42.19 94 PHE A C 1
ATOM 735 O O . PHE A 1 94 ? 12.258 -4.852 -6.519 1.00 42.19 94 PHE A O 1
ATOM 742 N N . ILE A 1 95 ? 10.455 -4.190 -5.365 1.00 39.31 95 ILE A N 1
ATOM 743 C CA . ILE A 1 95 ? 11.116 -4.035 -4.066 1.00 39.31 95 ILE A CA 1
ATOM 744 C C . ILE A 1 95 ? 11.515 -5.447 -3.609 1.00 39.31 95 ILE A C 1
ATOM 746 O O . ILE A 1 95 ? 10.742 -6.109 -2.930 1.00 39.31 95 ILE A O 1
ATOM 750 N N . VAL A 1 96 ? 12.652 -5.969 -4.070 1.00 38.81 96 VAL A N 1
ATOM 751 C CA . VAL A 1 96 ? 13.110 -7.324 -3.708 1.00 38.81 96 VAL A CA 1
ATOM 752 C C . VAL A 1 96 ? 14.509 -7.306 -3.110 1.00 38.81 96 VAL A C 1
ATOM 754 O O . VAL A 1 96 ? 14.802 -8.151 -2.278 1.00 38.81 96 VAL A O 1
ATOM 757 N N . ASP A 1 97 ? 15.326 -6.287 -3.376 1.00 34.66 97 ASP A N 1
ATOM 758 C CA . ASP A 1 97 ? 16.639 -6.178 -2.735 1.00 34.66 97 ASP A CA 1
ATOM 759 C C . ASP A 1 97 ? 16.687 -4.997 -1.766 1.00 34.66 97 ASP A C 1
ATOM 761 O O . ASP A 1 97 ? 17.250 -3.939 -2.052 1.00 34.66 97 ASP A O 1
ATOM 765 N N . SER A 1 98 ? 16.121 -5.206 -0.578 1.00 32.72 98 SER A N 1
ATOM 766 C CA . SER A 1 98 ? 16.599 -4.517 0.617 1.00 32.72 98 SER A CA 1
ATOM 767 C C . SER A 1 98 ? 17.532 -5.482 1.355 1.00 32.72 98 SER A C 1
ATOM 769 O O . SER A 1 98 ? 17.112 -6.601 1.640 1.00 32.72 98 SER A O 1
ATOM 771 N N . PRO A 1 99 ? 18.773 -5.104 1.720 1.00 35.19 99 PRO A N 1
ATOM 772 C CA . PRO A 1 99 ? 19.639 -5.906 2.584 1.00 35.19 99 PRO A CA 1
ATOM 773 C C . PRO A 1 99 ? 19.198 -5.770 4.051 1.00 35.19 99 PRO A C 1
ATOM 775 O O . PRO A 1 99 ? 20.013 -5.747 4.974 1.00 35.19 99 PRO A O 1
ATOM 778 N N . VAL A 1 100 ? 17.895 -5.630 4.276 1.00 37.22 100 VAL A N 1
ATOM 779 C CA . VAL A 1 100 ? 17.293 -5.917 5.565 1.00 37.22 100 VAL A CA 1
ATOM 780 C C . VAL A 1 100 ? 17.361 -7.436 5.653 1.00 37.22 100 VAL A C 1
ATOM 782 O O . VAL A 1 100 ? 17.015 -8.124 4.696 1.00 37.22 100 VAL A O 1
ATOM 785 N N . LYS A 1 101 ? 17.861 -7.989 6.763 1.00 37.12 101 LYS A N 1
ATOM 786 C CA . LYS A 1 101 ? 17.502 -9.362 7.134 1.00 37.12 101 LYS A CA 1
ATOM 787 C C . LYS A 1 101 ? 15.984 -9.380 7.075 1.00 37.12 101 LYS A C 1
ATOM 789 O O . LYS A 1 101 ? 15.415 -8.859 8.024 1.00 37.12 101 LYS A O 1
ATOM 794 N N . ASN A 1 102 ? 15.363 -9.825 5.980 1.00 38.47 102 ASN A N 1
ATOM 795 C CA . ASN A 1 102 ? 13.914 -9.893 5.903 1.00 38.47 102 ASN A CA 1
ATOM 796 C C . ASN A 1 102 ? 13.520 -10.735 7.114 1.00 38.47 102 ASN A C 1
ATOM 798 O O . ASN A 1 102 ? 13.886 -11.913 7.164 1.00 38.47 102 ASN A O 1
ATOM 802 N N . PRO A 1 103 ? 12.896 -10.136 8.141 1.00 43.91 103 PRO A N 1
ATOM 803 C CA . PRO A 1 103 ? 12.104 -10.928 9.051 1.00 43.91 103 PRO A CA 1
ATOM 804 C C . PRO A 1 103 ? 11.164 -11.696 8.132 1.00 43.91 103 PRO A C 1
ATOM 806 O O . PRO A 1 103 ? 10.623 -11.120 7.186 1.00 43.91 103 PRO A O 1
ATOM 809 N N . ASP A 1 104 ? 11.094 -13.001 8.326 1.00 47.06 104 ASP A N 1
ATOM 810 C CA . ASP A 1 104 ? 10.148 -13.840 7.615 1.00 47.06 104 ASP A CA 1
ATOM 811 C C . ASP A 1 104 ? 8.750 -13.282 7.920 1.00 47.06 104 ASP A C 1
ATOM 813 O O . ASP A 1 104 ? 8.262 -13.375 9.048 1.00 47.06 104 ASP A O 1
ATOM 817 N N . PHE A 1 105 ? 8.212 -12.493 6.990 1.00 50.53 105 PHE A N 1
ATOM 818 C CA . PHE A 1 105 ? 7.014 -11.695 7.205 1.00 50.53 105 PHE A CA 1
ATOM 819 C C . PHE A 1 105 ? 5.849 -12.393 6.529 1.00 50.53 105 PHE A C 1
ATOM 821 O O . PHE A 1 105 ? 5.784 -12.470 5.301 1.00 50.53 105 PHE A O 1
ATOM 828 N N . GLY A 1 106 ? 4.897 -12.813 7.357 1.00 58.91 106 GLY A N 1
ATOM 829 C CA . GLY A 1 106 ? 3.710 -13.523 6.914 1.00 58.91 106 GLY A CA 1
ATOM 830 C C . GLY A 1 106 ? 3.972 -15.012 6.681 1.00 58.91 106 GLY A C 1
ATOM 831 O O . GLY A 1 106 ? 5.090 -15.491 6.853 1.00 58.91 106 GLY A O 1
ATOM 832 N N . PRO A 1 107 ? 2.927 -15.768 6.329 1.00 61.22 107 PRO A N 1
ATOM 833 C CA . PRO A 1 107 ? 3.056 -17.195 6.086 1.00 61.22 107 PRO A CA 1
ATOM 834 C C . PRO A 1 107 ? 3.918 -17.481 4.852 1.00 61.22 107 PRO A C 1
ATOM 836 O O . PRO A 1 107 ? 3.907 -16.715 3.884 1.00 61.22 107 PRO A O 1
ATOM 839 N N . ASP A 1 108 ? 4.575 -18.643 4.853 1.00 66.50 108 ASP A N 1
ATOM 840 C CA . ASP A 1 108 ? 5.280 -19.175 3.686 1.00 66.50 108 ASP A CA 1
ATOM 841 C C . ASP A 1 108 ? 4.399 -19.091 2.428 1.00 66.50 108 ASP A C 1
ATOM 843 O O . ASP A 1 108 ? 3.300 -19.662 2.358 1.00 66.50 108 ASP A O 1
ATOM 847 N N . ILE A 1 109 ? 4.896 -18.410 1.389 1.00 64.06 109 ILE A N 1
ATOM 848 C CA . ILE A 1 109 ? 4.206 -18.353 0.099 1.00 64.06 109 ILE A CA 1
ATOM 849 C C . ILE A 1 109 ? 4.359 -19.714 -0.583 1.00 64.06 109 ILE A C 1
ATOM 851 O O . ILE A 1 109 ? 5.336 -19.995 -1.276 1.00 64.06 109 ILE A O 1
ATOM 855 N N . ASN A 1 110 ? 3.351 -20.568 -0.418 1.00 65.62 110 ASN A N 1
ATOM 856 C CA . ASN A 1 110 ? 3.259 -21.821 -1.155 1.00 65.62 110 ASN A CA 1
ATOM 857 C C . ASN A 1 110 ? 2.806 -21.534 -2.594 1.00 65.62 110 ASN A C 1
ATOM 859 O O . ASN A 1 110 ? 1.609 -21.448 -2.887 1.00 65.62 110 ASN A O 1
ATOM 863 N N . TRP A 1 111 ? 3.776 -21.341 -3.486 1.00 65.50 111 TRP A N 1
ATOM 864 C CA . TRP A 1 111 ? 3.528 -21.116 -4.903 1.00 65.50 111 TRP A CA 1
ATOM 865 C C . TRP A 1 111 ? 2.827 -22.325 -5.541 1.00 65.50 111 TRP A C 1
ATOM 867 O O . TRP A 1 111 ? 3.387 -23.415 -5.628 1.00 65.50 111 TRP A O 1
ATOM 877 N N . ARG A 1 112 ? 1.596 -22.115 -6.020 1.00 66.31 112 ARG A N 1
ATOM 878 C CA . ARG A 1 112 ? 0.775 -23.131 -6.710 1.00 66.31 112 ARG A CA 1
ATOM 879 C C . ARG A 1 112 ? 0.479 -22.778 -8.174 1.00 66.31 112 ARG A C 1
ATOM 881 O O . ARG A 1 112 ? -0.345 -23.435 -8.801 1.00 66.31 112 ARG A O 1
ATOM 888 N N . GLY A 1 113 ? 1.108 -21.722 -8.694 1.00 61.66 113 GLY A N 1
ATOM 889 C CA . GLY A 1 113 ? 0.951 -21.286 -10.082 1.00 61.66 113 GLY A CA 1
ATOM 890 C C . GLY A 1 113 ? 1.783 -22.122 -11.056 1.00 61.66 113 GLY A C 1
ATOM 891 O O . GLY A 1 113 ? 2.732 -22.802 -10.664 1.00 61.66 113 GLY A O 1
ATOM 892 N N . GLU A 1 114 ? 1.449 -22.055 -12.341 1.00 63.72 114 GLU A N 1
ATOM 893 C CA . GLU A 1 114 ? 2.250 -22.681 -13.397 1.00 63.72 114 GLU A CA 1
ATOM 894 C C . GLU A 1 114 ? 3.636 -22.020 -13.495 1.00 63.72 114 GLU A C 1
ATOM 896 O O . GLU A 1 114 ? 3.774 -20.807 -13.342 1.00 63.72 114 GLU A O 1
ATOM 901 N N . THR A 1 115 ? 4.673 -22.823 -13.740 1.00 61.88 115 THR A N 1
ATOM 902 C CA . THR A 1 115 ? 6.081 -22.382 -13.792 1.00 61.88 115 THR A CA 1
ATOM 903 C C . THR A 1 115 ? 6.619 -22.231 -15.218 1.00 61.88 115 THR A C 1
ATOM 905 O O . THR A 1 115 ? 7.814 -22.029 -15.399 1.00 61.88 115 THR A O 1
ATOM 908 N N . ASP A 1 116 ? 5.767 -22.386 -16.234 1.00 60.22 116 ASP A N 1
ATOM 909 C CA . ASP A 1 116 ? 6.164 -22.360 -17.645 1.00 60.22 116 ASP A CA 1
ATOM 910 C C . ASP A 1 116 ? 6.228 -20.914 -18.177 1.00 60.22 116 ASP A C 1
ATOM 912 O O . ASP A 1 116 ? 5.233 -20.184 -18.139 1.00 60.22 116 ASP A O 1
ATOM 916 N N . GLU A 1 117 ? 7.395 -20.487 -18.673 1.00 52.97 117 GLU A N 1
ATOM 917 C CA . GLU A 1 117 ? 7.716 -19.087 -19.012 1.00 52.97 117 GLU A CA 1
ATOM 918 C C . GLU A 1 117 ? 6.769 -18.466 -20.053 1.00 52.97 117 GLU A C 1
ATOM 920 O O . GLU A 1 117 ? 6.464 -17.271 -19.996 1.00 52.97 117 GLU A O 1
ATOM 925 N N . ILE A 1 118 ? 6.249 -19.272 -20.983 1.00 52.69 118 ILE A N 1
ATOM 926 C CA . ILE A 1 118 ? 5.325 -18.811 -22.033 1.00 52.69 118 ILE A CA 1
ATOM 927 C C . ILE A 1 118 ? 3.940 -18.495 -21.443 1.00 52.69 118 ILE A C 1
ATOM 929 O O . ILE A 1 118 ? 3.259 -17.574 -21.899 1.00 52.69 118 ILE A O 1
ATOM 933 N N . GLN A 1 119 ? 3.531 -19.197 -20.382 1.00 54.56 119 GLN A N 1
ATOM 934 C CA . GLN A 1 119 ? 2.269 -18.928 -19.692 1.00 54.56 119 GLN A CA 1
ATOM 935 C C . GLN A 1 119 ? 2.360 -17.699 -18.775 1.00 54.56 119 GLN A C 1
ATOM 937 O O . GLN A 1 119 ? 1.359 -16.991 -18.620 1.00 54.56 119 GLN A O 1
ATOM 942 N N . LEU A 1 120 ? 3.555 -17.373 -18.262 1.00 53.25 120 LEU A N 1
ATOM 943 C CA . LEU A 1 120 ? 3.806 -16.160 -17.468 1.00 53.25 120 LEU A CA 1
ATOM 944 C C . LEU A 1 120 ? 3.542 -14.879 -18.277 1.00 53.25 120 LEU A C 1
ATOM 946 O O . LEU A 1 120 ? 2.988 -13.915 -17.748 1.00 53.25 120 LEU A O 1
ATOM 950 N N . GLN A 1 121 ? 3.846 -14.872 -19.583 1.00 54.03 121 GLN A N 1
ATOM 951 C CA . GLN A 1 121 ? 3.539 -13.724 -20.450 1.00 54.03 121 GLN A CA 1
ATOM 952 C C . GLN A 1 121 ? 2.031 -13.461 -20.584 1.00 54.03 121 GLN A C 1
ATOM 954 O O . GLN A 1 121 ? 1.629 -12.317 -20.795 1.00 54.03 121 GLN A O 1
ATOM 959 N N . SER A 1 122 ? 1.177 -14.475 -20.388 1.00 56.88 122 SER A N 1
ATOM 960 C CA . SER A 1 122 ? -0.285 -14.305 -20.402 1.00 56.88 122 SER A CA 1
ATOM 961 C C . SER A 1 122 ? -0.829 -13.510 -19.204 1.00 56.88 122 SER A C 1
ATOM 963 O O . SER A 1 122 ? -2.008 -13.144 -19.191 1.00 56.88 122 SER A O 1
ATOM 965 N N . TRP A 1 123 ? 0.005 -13.243 -18.192 1.00 56.31 123 TRP A N 1
ATOM 966 C CA . TRP A 1 123 ? -0.363 -12.455 -17.012 1.00 56.31 123 TRP A CA 1
ATOM 967 C C . TRP A 1 123 ? -0.197 -10.951 -17.223 1.00 56.31 123 TRP A C 1
ATOM 969 O O . TRP A 1 123 ? -0.863 -10.169 -16.549 1.00 56.31 123 TRP A O 1
ATOM 979 N N . LEU A 1 124 ? 0.610 -10.539 -18.203 1.00 53.78 124 LEU A N 1
ATOM 980 C CA . LEU A 1 124 ? 0.737 -9.145 -18.612 1.00 53.78 124 LEU A CA 1
ATOM 981 C C . LEU A 1 124 ? -0.499 -8.756 -19.433 1.00 53.78 124 LEU A C 1
ATOM 983 O O . LEU A 1 124 ? -0.563 -8.972 -20.643 1.00 53.78 124 LEU A O 1
ATOM 987 N N . LYS A 1 125 ? -1.526 -8.209 -18.774 1.00 53.84 125 LYS A N 1
ATOM 988 C CA . LYS A 1 125 ? -2.715 -7.722 -19.484 1.00 53.84 125 LYS A CA 1
ATOM 989 C C . LYS A 1 125 ? -2.384 -6.459 -20.295 1.00 53.84 125 LYS A C 1
ATOM 991 O O . LYS A 1 125 ? -1.920 -5.482 -19.710 1.00 53.84 125 LYS A O 1
ATOM 996 N N . PRO A 1 126 ? -2.681 -6.433 -21.609 1.00 44.88 126 PRO A N 1
ATOM 997 C CA . PRO A 1 126 ? -2.365 -5.293 -22.468 1.00 44.88 126 PRO A CA 1
ATOM 998 C C . PRO A 1 126 ? -3.313 -4.095 -22.291 1.00 44.88 126 PRO A C 1
ATOM 1000 O O . PRO A 1 126 ? -2.962 -2.989 -22.692 1.00 44.88 126 PRO A O 1
ATOM 1003 N N . GLU A 1 127 ? -4.498 -4.271 -21.693 1.00 48.16 127 GLU A N 1
ATOM 1004 C CA . GLU A 1 127 ? -5.463 -3.175 -21.549 1.00 48.16 127 GLU A CA 1
ATOM 1005 C C . GLU A 1 127 ? -5.321 -2.423 -20.214 1.00 48.16 127 GLU A C 1
ATOM 1007 O O . GLU A 1 127 ? -5.236 -3.048 -19.150 1.00 48.16 127 GLU A O 1
ATOM 1012 N N . PRO A 1 128 ? -5.329 -1.076 -20.228 1.00 54.06 128 PRO A N 1
ATOM 1013 C CA . PRO A 1 128 ? -5.304 -0.286 -19.008 1.00 54.06 128 PRO A CA 1
ATOM 1014 C C . PRO A 1 128 ? -6.594 -0.506 -18.209 1.00 54.06 128 PRO A C 1
ATOM 1016 O O . PRO A 1 128 ? -7.697 -0.280 -18.704 1.00 54.06 128 PRO A O 1
ATOM 1019 N N . ASN A 1 129 ? -6.457 -0.895 -16.938 1.00 62.69 129 ASN A N 1
ATOM 1020 C CA . ASN A 1 129 ? -7.571 -0.901 -15.992 1.00 62.69 129 ASN A CA 1
ATOM 1021 C C . ASN A 1 129 ? -8.033 0.548 -15.765 1.00 62.69 129 ASN A C 1
ATOM 1023 O O . ASN A 1 129 ? -7.462 1.268 -14.945 1.00 62.69 129 ASN A O 1
ATOM 1027 N N . LEU A 1 130 ? -9.056 0.989 -16.499 1.00 67.06 130 LEU A N 1
ATOM 1028 C CA . LEU A 1 130 ? -9.713 2.266 -16.241 1.00 67.06 130 LEU A CA 1
ATOM 1029 C C . LEU A 1 130 ? -10.467 2.169 -14.914 1.00 67.06 130 LEU A C 1
ATOM 1031 O O . LEU A 1 130 ? -11.416 1.398 -14.771 1.00 67.06 130 LEU A O 1
ATOM 1035 N N . LEU A 1 131 ? -10.018 2.949 -13.935 1.00 72.69 131 LEU A N 1
ATOM 1036 C CA . LEU A 1 131 ? -10.630 3.030 -12.616 1.00 72.69 131 LEU A CA 1
ATOM 1037 C C . LEU A 1 131 ? -11.471 4.290 -12.516 1.00 72.69 131 LEU A C 1
ATOM 1039 O O . LEU A 1 131 ? -11.011 5.389 -12.825 1.00 72.69 131 LEU A O 1
ATOM 1043 N N . ASP A 1 132 ? -12.695 4.124 -12.030 1.00 79.44 132 ASP A N 1
ATOM 1044 C CA . ASP A 1 132 ? -13.540 5.254 -11.688 1.00 79.44 132 ASP A CA 1
ATOM 1045 C C . ASP A 1 132 ? -12.904 6.067 -10.544 1.00 79.44 132 ASP A C 1
ATOM 1047 O O . ASP A 1 132 ? -12.496 5.529 -9.510 1.00 79.44 132 ASP A O 1
ATOM 1051 N N . VAL A 1 133 ? -12.822 7.387 -10.714 1.00 80.75 133 VAL A N 1
ATOM 1052 C CA . VAL A 1 133 ? -12.226 8.280 -9.705 1.00 80.75 133 VAL A CA 1
ATOM 1053 C C . VAL A 1 133 ? -13.082 8.316 -8.436 1.00 80.75 133 VAL A C 1
ATOM 1055 O O . VAL A 1 133 ? -12.550 8.440 -7.333 1.00 80.75 133 VAL A O 1
ATOM 1058 N N . GLY A 1 134 ? -14.402 8.157 -8.562 1.00 82.75 134 GLY A N 1
ATOM 1059 C CA . GLY A 1 134 ? -15.307 8.023 -7.422 1.00 82.75 134 GLY A CA 1
ATOM 1060 C C . GLY A 1 134 ? -15.034 6.752 -6.617 1.00 82.75 134 GLY A C 1
ATOM 1061 O O . GLY A 1 134 ? -15.011 6.807 -5.385 1.00 82.75 134 GLY A O 1
ATOM 1062 N N . PHE A 1 135 ? -14.752 5.636 -7.293 1.00 82.50 135 PHE A N 1
ATOM 1063 C CA . PHE A 1 135 ? -14.286 4.403 -6.657 1.00 82.50 135 PHE A CA 1
ATOM 1064 C C . PHE A 1 135 ? -12.982 4.631 -5.884 1.00 82.50 135 PHE A C 1
ATOM 1066 O O . PHE A 1 135 ? -12.929 4.296 -4.700 1.00 82.50 135 PHE A O 1
ATOM 1073 N N . LEU A 1 136 ? -11.971 5.256 -6.499 1.00 84.88 136 LEU A N 1
ATOM 1074 C CA . LEU A 1 136 ? -10.699 5.550 -5.826 1.00 84.88 136 LEU A CA 1
ATOM 1075 C C . LEU A 1 136 ? -10.885 6.475 -4.620 1.00 84.88 136 LEU A C 1
ATOM 1077 O O . LEU A 1 136 ? -10.356 6.183 -3.552 1.00 84.88 136 LEU A O 1
ATOM 1081 N N . LYS A 1 137 ? -11.691 7.534 -4.755 1.00 85.69 137 LYS A N 1
ATOM 1082 C CA . LYS A 1 137 ? -12.016 8.456 -3.656 1.00 85.69 137 LYS A CA 1
ATOM 1083 C C . LYS A 1 137 ? -12.722 7.741 -2.500 1.00 85.69 137 LYS A C 1
ATOM 1085 O O . LYS A 1 137 ? -12.471 8.038 -1.333 1.00 85.69 137 LYS A O 1
ATOM 1090 N N . GLY A 1 138 ? -13.613 6.801 -2.817 1.00 86.12 138 GLY A N 1
ATOM 1091 C CA . GLY A 1 138 ? -14.285 5.963 -1.827 1.00 86.12 138 GLY A CA 1
ATOM 1092 C C . GLY A 1 138 ? -13.325 5.003 -1.126 1.00 86.12 138 GLY A C 1
ATOM 1093 O O . GLY A 1 138 ? -13.352 4.902 0.096 1.00 86.12 138 GLY A O 1
ATOM 1094 N N . ALA A 1 139 ? -12.449 4.338 -1.881 1.00 88.62 139 ALA A N 1
ATOM 1095 C CA . ALA A 1 139 ? -11.457 3.419 -1.334 1.00 88.62 139 ALA A CA 1
ATOM 1096 C C . ALA A 1 139 ? -10.421 4.155 -0.465 1.00 88.62 139 ALA A C 1
ATOM 1098 O O . ALA A 1 139 ? -10.155 3.722 0.654 1.00 88.62 139 ALA A O 1
ATOM 1099 N N . SER A 1 140 ? -9.920 5.316 -0.900 1.00 92.06 140 SER A N 1
ATOM 1100 C CA . SER A 1 140 ? -8.979 6.127 -0.114 1.00 92.06 140 SER A CA 1
ATOM 1101 C C . SER A 1 140 ? -9.570 6.600 1.215 1.00 92.06 140 SER A C 1
ATOM 1103 O O . SER A 1 140 ? -8.848 6.738 2.193 1.00 92.06 140 SER A O 1
ATOM 1105 N N . ALA A 1 141 ? -10.887 6.816 1.283 1.00 94.00 141 ALA A N 1
ATOM 1106 C CA . ALA A 1 141 ? -11.563 7.206 2.520 1.00 94.00 141 ALA A CA 1
ATOM 1107 C C . ALA A 1 141 ? -11.632 6.082 3.572 1.00 94.00 141 ALA A C 1
ATOM 1109 O O . ALA A 1 141 ? -11.929 6.360 4.733 1.00 94.00 141 ALA A O 1
ATOM 1110 N N . SER A 1 142 ? -11.377 4.833 3.170 1.00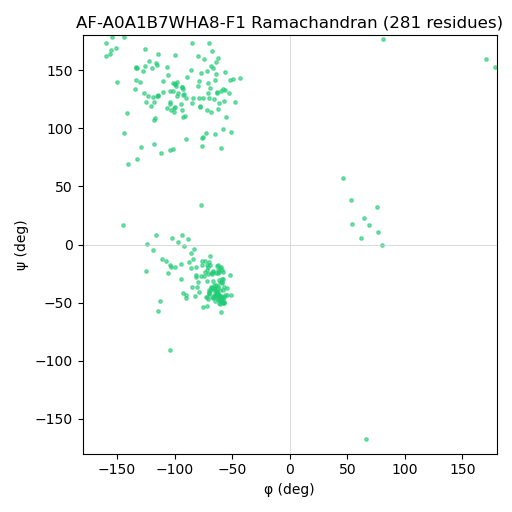 95.75 142 SER A N 1
ATOM 1111 C CA . SER A 1 142 ? -11.382 3.663 4.056 1.00 95.75 142 SER A CA 1
ATOM 1112 C C . SER A 1 142 ? -10.003 3.300 4.603 1.00 95.75 142 SER A C 1
ATOM 1114 O O . SER A 1 142 ? -9.915 2.560 5.579 1.00 95.75 142 SER A O 1
ATOM 1116 N N . VAL A 1 143 ? -8.933 3.815 3.995 1.00 96.75 143 VAL A N 1
ATO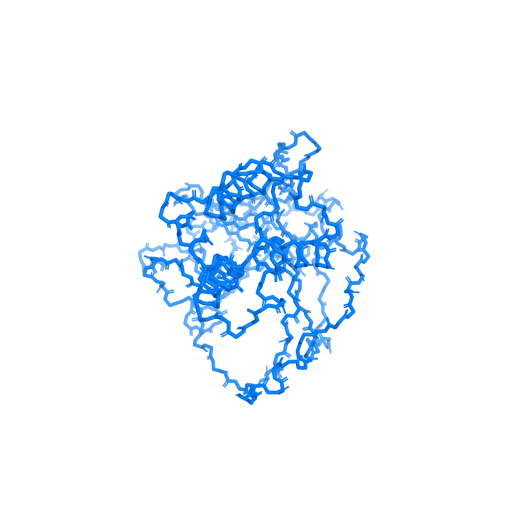M 1117 C CA . VAL A 1 143 ? -7.552 3.500 4.373 1.00 96.75 143 VAL A CA 1
ATOM 1118 C C . VAL A 1 143 ? -7.043 4.536 5.373 1.00 96.75 143 VAL A C 1
ATOM 1120 O O . VAL A 1 143 ? -7.244 5.741 5.198 1.00 96.75 143 VAL A O 1
ATOM 1123 N N . CYS A 1 144 ? -6.376 4.067 6.423 1.00 97.06 144 CYS A N 1
ATOM 1124 C CA . CYS A 1 144 ? -5.726 4.910 7.414 1.00 97.06 144 CYS A CA 1
ATOM 1125 C C . CYS A 1 144 ? -4.253 4.558 7.590 1.00 97.06 144 CYS A C 1
ATOM 1127 O O . CYS A 1 144 ? -3.828 3.414 7.403 1.00 97.06 144 CYS A O 1
ATOM 1129 N N . ARG A 1 145 ? -3.481 5.555 8.017 1.00 96.50 145 ARG A N 1
ATOM 1130 C CA . ARG A 1 145 ? -2.151 5.357 8.575 1.00 96.50 145 ARG A CA 1
ATOM 1131 C C . ARG A 1 145 ? -2.286 5.022 10.053 1.00 96.50 145 ARG A C 1
ATOM 1133 O O . ARG A 1 145 ? -2.924 5.760 10.803 1.00 96.50 145 ARG A O 1
ATOM 1140 N N . ILE A 1 146 ? -1.690 3.916 10.463 1.00 95.50 146 ILE A N 1
ATOM 1141 C CA . ILE A 1 146 ? -1.545 3.536 11.865 1.00 95.50 146 ILE A CA 1
ATOM 1142 C C . ILE A 1 146 ? -0.214 4.096 12.341 1.00 95.50 146 ILE A C 1
ATOM 1144 O O . ILE A 1 146 ? 0.805 3.883 11.692 1.00 95.50 146 ILE A O 1
ATOM 1148 N N . GLU A 1 147 ? -0.216 4.794 13.467 1.00 92.75 147 GLU A N 1
ATOM 1149 C CA . GLU A 1 147 ? 0.989 5.311 14.108 1.00 92.75 147 GLU A CA 1
ATOM 1150 C C . GLU A 1 147 ? 1.017 4.838 15.562 1.00 92.75 147 GLU A C 1
ATOM 1152 O O . GLU A 1 147 ? 0.035 5.007 16.285 1.00 92.75 147 GLU A O 1
ATOM 1157 N N . ILE A 1 148 ? 2.141 4.272 16.004 1.00 88.25 148 ILE A N 1
ATOM 1158 C CA . ILE A 1 148 ? 2.401 3.924 17.408 1.00 88.25 148 ILE A CA 1
ATOM 1159 C C . ILE A 1 148 ? 3.617 4.752 17.851 1.00 88.25 148 ILE A C 1
ATOM 1161 O O . ILE A 1 148 ? 4.761 4.292 17.744 1.00 88.25 148 ILE A O 1
ATOM 1165 N N . PRO A 1 149 ? 3.407 6.001 18.320 1.00 79.88 149 PRO A N 1
ATOM 1166 C CA . PRO A 1 149 ? 4.498 6.941 18.576 1.00 79.88 149 PRO A CA 1
ATOM 1167 C C . PRO A 1 149 ? 5.493 6.452 19.627 1.00 79.88 149 PRO A C 1
ATOM 1169 O O . PRO A 1 149 ? 6.686 6.714 19.507 1.00 79.88 149 PRO A O 1
ATOM 1172 N N . SER A 1 150 ? 5.025 5.690 20.624 1.00 74.69 150 SER A N 1
ATOM 1173 C CA . SER A 1 150 ? 5.867 5.121 21.686 1.00 74.69 150 SER A CA 1
ATOM 1174 C C . SER A 1 150 ? 6.977 4.209 21.159 1.00 74.69 150 SER A C 1
ATOM 1176 O O . SER A 1 150 ? 7.970 3.998 21.851 1.00 74.69 150 SER A O 1
ATOM 1178 N N . ARG A 1 151 ? 6.818 3.675 19.942 1.00 71.00 151 ARG A N 1
ATOM 1179 C CA . ARG A 1 151 ? 7.748 2.731 19.316 1.00 71.00 151 ARG A CA 1
ATOM 1180 C C . ARG A 1 151 ? 8.273 3.177 17.958 1.00 71.00 151 ARG A C 1
ATOM 1182 O O . ARG A 1 151 ? 9.057 2.447 17.363 1.00 71.00 151 ARG A O 1
ATOM 1189 N N . ASN A 1 152 ? 7.853 4.349 17.480 1.00 76.69 152 ASN A N 1
ATOM 1190 C CA . ASN A 1 152 ? 8.144 4.826 16.129 1.00 76.69 152 ASN A CA 1
ATOM 1191 C C . ASN A 1 152 ? 7.744 3.806 15.038 1.00 76.69 152 ASN A C 1
ATOM 1193 O O . ASN A 1 152 ? 8.465 3.612 14.063 1.00 76.69 152 ASN A O 1
ATOM 1197 N N . ILE A 1 153 ? 6.609 3.126 15.231 1.00 81.19 153 ILE A N 1
ATOM 1198 C CA . ILE A 1 153 ? 6.057 2.167 14.264 1.00 81.19 153 ILE A CA 1
ATOM 1199 C C . ILE A 1 153 ? 4.959 2.859 13.463 1.00 81.19 153 ILE A C 1
ATOM 1201 O O . ILE A 1 153 ? 4.126 3.577 14.026 1.00 81.19 153 ILE A O 1
ATOM 1205 N N . MET A 1 154 ? 4.944 2.606 12.156 1.00 86.69 154 MET A N 1
ATOM 1206 C CA . MET A 1 154 ? 3.884 3.038 11.253 1.00 86.69 154 MET A CA 1
ATOM 1207 C C . MET A 1 154 ? 3.364 1.850 10.446 1.00 86.69 154 MET A C 1
ATOM 1209 O O . MET A 1 154 ? 4.104 0.911 10.165 1.00 86.69 154 MET A O 1
ATOM 1213 N N . GLY A 1 155 ? 2.087 1.891 10.080 1.00 88.62 155 GLY A N 1
ATOM 1214 C CA . GLY A 1 155 ? 1.431 0.833 9.319 1.00 88.62 155 GLY A CA 1
ATOM 1215 C C . GLY A 1 155 ? 0.238 1.344 8.522 1.00 88.62 155 GLY A C 1
ATOM 1216 O O . GLY A 1 155 ? -0.120 2.521 8.583 1.00 88.62 155 GLY A O 1
ATOM 1217 N N . THR A 1 156 ? -0.395 0.443 7.778 1.00 94.81 156 THR A N 1
ATOM 1218 C CA . THR A 1 156 ? -1.611 0.732 7.009 1.00 94.81 156 THR A CA 1
ATOM 1219 C C . THR A 1 156 ? -2.768 -0.071 7.581 1.00 94.81 156 THR A C 1
ATOM 1221 O O . THR A 1 156 ? -2.661 -1.284 7.715 1.00 94.81 156 THR A O 1
ATOM 1224 N N . GLY A 1 157 ? -3.879 0.595 7.883 1.00 97.00 157 GLY A N 1
ATOM 1225 C CA . GLY A 1 157 ? -5.130 -0.042 8.280 1.00 97.00 157 GLY A CA 1
ATOM 1226 C C . GLY A 1 157 ? -6.239 0.214 7.266 1.00 97.00 157 GLY A C 1
ATOM 1227 O O . GLY A 1 157 ? -6.238 1.223 6.560 1.00 97.00 157 GLY A O 1
ATOM 1228 N N . VAL A 1 158 ? -7.212 -0.692 7.212 1.00 97.62 158 VAL A N 1
ATOM 1229 C CA . VAL A 1 158 ? -8.402 -0.563 6.363 1.00 97.62 158 VAL A CA 1
ATOM 1230 C C . VAL A 1 158 ? -9.656 -0.677 7.219 1.00 97.62 158 VAL A C 1
ATOM 1232 O O . VAL A 1 158 ? -9.877 -1.676 7.900 1.00 97.62 158 VAL A O 1
ATOM 1235 N N . LEU A 1 159 ? -10.505 0.343 7.182 1.00 97.44 159 LEU A N 1
ATOM 1236 C CA . LEU A 1 159 ? -11.813 0.343 7.822 1.00 97.44 159 LEU A CA 1
ATOM 1237 C C . LEU A 1 159 ? -12.760 -0.580 7.042 1.00 97.44 159 LEU A C 1
ATOM 1239 O O . LEU A 1 159 ? -13.078 -0.292 5.895 1.00 97.44 159 LEU A O 1
ATOM 1243 N N . ILE A 1 160 ? -13.234 -1.671 7.649 1.00 95.38 160 ILE A N 1
ATOM 1244 C CA . ILE A 1 160 ? -14.079 -2.685 6.978 1.00 95.38 160 ILE A CA 1
ATOM 1245 C C . ILE A 1 160 ? -15.554 -2.649 7.410 1.00 95.38 160 ILE A C 1
ATOM 1247 O O . ILE A 1 160 ? -16.413 -3.250 6.768 1.00 95.38 160 ILE A O 1
ATOM 1251 N N . THR A 1 161 ? -15.856 -1.944 8.503 1.00 94.31 161 THR A N 1
ATOM 1252 C CA . THR A 1 161 ? -17.216 -1.621 8.982 1.00 94.31 161 THR A CA 1
ATOM 1253 C C . THR A 1 161 ? -17.201 -0.217 9.591 1.00 94.31 161 THR A C 1
ATOM 1255 O O . THR A 1 161 ? -16.137 0.383 9.666 1.00 94.31 161 THR A O 1
ATOM 1258 N N . GLU A 1 162 ? -18.327 0.312 10.070 1.00 92.94 162 GLU A N 1
ATOM 1259 C CA . GLU A 1 162 ? -18.414 1.679 10.626 1.00 92.94 162 GLU A CA 1
ATOM 1260 C C . GLU A 1 162 ? -17.374 2.003 11.713 1.00 92.94 162 GLU A C 1
ATOM 1262 O O . GLU A 1 162 ? -17.018 3.163 11.893 1.00 92.94 162 GLU A O 1
ATOM 1267 N N . ASN A 1 163 ? -16.878 0.995 12.438 1.00 96.25 163 ASN A N 1
ATOM 1268 C CA . ASN A 1 163 ? -15.968 1.189 13.565 1.00 96.25 163 ASN A CA 1
ATOM 1269 C C . ASN A 1 163 ? -14.897 0.097 13.727 1.00 96.25 163 ASN A C 1
ATOM 1271 O O . ASN A 1 163 ? -14.317 -0.015 14.807 1.00 96.25 163 ASN A O 1
ATOM 1275 N N . LYS A 1 164 ? -14.640 -0.719 12.695 1.00 97.38 164 LYS A N 1
ATOM 1276 C CA . LYS A 1 164 ? -13.627 -1.789 12.769 1.00 97.38 164 LYS A CA 1
ATOM 1277 C C . LYS A 1 164 ? -12.577 -1.643 11.690 1.00 97.38 164 LYS A C 1
ATOM 1279 O O . LYS A 1 164 ? -12.926 -1.571 10.511 1.00 97.38 164 LYS A O 1
ATOM 1284 N N . VAL A 1 165 ? -11.317 -1.657 12.108 1.00 98.12 165 VAL A N 1
ATOM 1285 C CA . VAL A 1 165 ? -10.148 -1.563 11.230 1.00 98.12 165 VAL A CA 1
ATOM 1286 C C . VAL A 1 165 ? -9.423 -2.899 11.207 1.00 98.12 165 VAL A C 1
ATOM 1288 O O . VAL A 1 165 ? -9.157 -3.479 12.255 1.00 98.12 165 VAL A O 1
ATOM 1291 N N . LEU A 1 166 ? -9.117 -3.378 10.008 1.00 97.94 166 LEU A N 1
ATOM 1292 C CA . LEU A 1 166 ? -8.294 -4.552 9.761 1.00 97.94 166 LEU A CA 1
ATOM 1293 C C . LEU A 1 16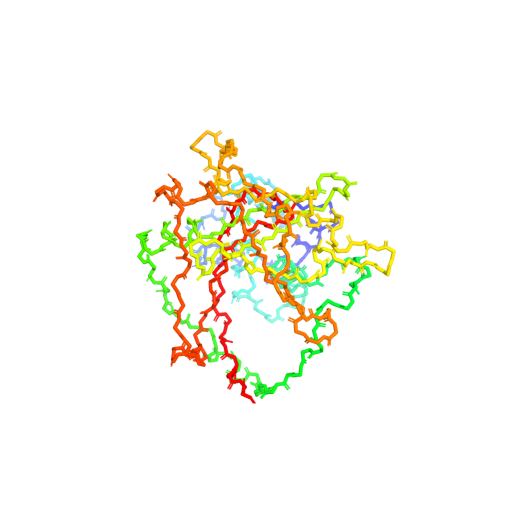6 ? -6.883 -4.107 9.372 1.00 97.94 166 LEU A C 1
ATOM 1295 O O . LEU A 1 166 ? -6.716 -3.145 8.620 1.00 97.94 166 LEU A O 1
ATOM 1299 N N . THR A 1 167 ? -5.879 -4.800 9.891 1.00 96.50 167 THR A N 1
ATOM 1300 C CA . THR A 1 167 ? -4.459 -4.539 9.627 1.00 96.50 167 THR A CA 1
ATOM 1301 C C . THR A 1 167 ? -3.639 -5.784 9.960 1.00 96.50 167 THR A C 1
ATOM 1303 O O . THR A 1 167 ? -4.188 -6.747 10.499 1.00 96.50 167 THR A O 1
ATOM 1306 N N . ASN A 1 168 ? -2.341 -5.779 9.664 1.00 93.50 168 ASN A N 1
ATOM 1307 C CA . ASN A 1 168 ? -1.461 -6.883 10.032 1.00 93.50 168 ASN A CA 1
ATOM 1308 C C . ASN A 1 168 ? -1.167 -6.944 11.536 1.00 93.50 168 ASN A C 1
ATOM 1310 O O . ASN A 1 168 ? -1.130 -5.914 12.220 1.00 93.50 168 ASN A O 1
ATOM 1314 N N . TYR A 1 169 ? -0.949 -8.156 12.047 1.00 90.69 169 TYR A N 1
ATOM 1315 C CA . TYR A 1 169 ? -0.647 -8.411 13.456 1.00 90.69 169 TYR A CA 1
ATOM 1316 C C . TYR A 1 169 ? 0.745 -7.907 13.838 1.00 90.69 169 TYR A C 1
ATOM 1318 O O . TYR A 1 169 ? 0.904 -7.277 14.890 1.00 90.69 169 TYR A O 1
ATOM 1326 N N . HIS A 1 170 ? 1.728 -8.103 12.957 1.00 89.69 170 HIS A N 1
ATOM 1327 C CA . HIS A 1 170 ? 3.119 -7.720 13.205 1.00 89.69 170 HIS A CA 1
ATOM 1328 C C . HIS A 1 170 ? 3.314 -6.212 13.457 1.00 89.69 170 HIS A C 1
ATOM 1330 O O . HIS A 1 170 ? 4.303 -5.816 14.066 1.00 89.69 170 HIS A O 1
ATOM 1336 N N . ILE A 1 171 ? 2.359 -5.360 13.052 1.00 89.00 171 ILE A N 1
ATOM 1337 C CA . ILE A 1 171 ? 2.366 -3.917 13.358 1.00 89.00 171 ILE A CA 1
ATOM 1338 C C . ILE A 1 171 ? 2.256 -3.671 14.871 1.00 89.00 171 ILE A C 1
ATOM 1340 O O . ILE A 1 171 ? 2.845 -2.725 15.392 1.00 89.00 171 ILE A O 1
ATOM 1344 N N . PHE A 1 172 ? 1.508 -4.513 15.588 1.00 87.81 172 PHE A N 1
ATOM 1345 C CA . PHE A 1 172 ? 1.273 -4.364 17.027 1.00 87.81 172 PHE A CA 1
ATOM 1346 C C . PHE A 1 172 ? 2.105 -5.317 17.878 1.00 87.81 172 PHE A C 1
ATOM 1348 O O . PHE A 1 172 ? 2.267 -5.063 19.073 1.00 87.81 172 PHE A O 1
ATOM 1355 N N . LYS A 1 173 ? 2.623 -6.402 17.302 1.00 85.75 173 LYS A N 1
ATOM 1356 C CA . LYS A 1 173 ? 3.546 -7.312 17.979 1.00 85.75 173 LYS A CA 1
ATOM 1357 C C . LYS A 1 173 ? 4.580 -7.835 16.988 1.00 85.75 173 LYS A C 1
ATOM 1359 O O . LYS A 1 173 ? 4.325 -8.808 16.288 1.00 85.75 173 LYS A O 1
ATOM 1364 N N . TYR A 1 174 ? 5.734 -7.179 16.958 1.00 78.94 174 TYR A N 1
ATOM 1365 C CA . TYR A 1 174 ? 6.861 -7.557 16.112 1.00 78.94 174 TYR A CA 1
ATOM 1366 C C . TYR A 1 174 ? 7.797 -8.529 16.843 1.00 78.94 174 TYR A C 1
ATOM 1368 O O . TYR A 1 174 ? 8.193 -9.545 16.284 1.00 78.94 174 TYR A O 1
ATOM 1376 N N . ASN A 1 175 ? 8.089 -8.258 18.120 1.00 73.38 175 ASN A N 1
ATOM 1377 C CA . ASN A 1 175 ? 8.923 -9.108 18.973 1.00 73.38 175 ASN A CA 1
ATOM 1378 C C . ASN A 1 175 ? 8.126 -9.720 20.141 1.00 73.38 175 ASN A C 1
ATOM 1380 O O . ASN A 1 175 ? 7.049 -9.248 20.526 1.00 73.38 175 ASN A O 1
ATOM 1384 N N . GLU A 1 176 ? 8.686 -10.750 20.784 1.00 76.31 176 GLU A N 1
ATOM 1385 C CA . GLU A 1 176 ? 8.082 -11.350 21.985 1.00 76.31 176 GLU A CA 1
ATOM 1386 C C . GLU A 1 176 ? 7.897 -10.340 23.127 1.00 76.31 176 GLU A C 1
ATOM 1388 O O . GLU A 1 176 ? 6.889 -10.403 23.831 1.00 76.31 176 GLU A O 1
ATOM 1393 N N . GLU A 1 177 ? 8.800 -9.364 23.236 1.00 78.44 177 GLU A N 1
ATOM 1394 C CA . GLU A 1 177 ? 8.765 -8.287 24.235 1.00 78.44 177 GLU A CA 1
ATOM 1395 C C . GLU A 1 177 ? 7.630 -7.275 24.013 1.00 78.44 177 GLU A C 1
ATOM 1397 O O . GLU A 1 177 ? 7.280 -6.525 24.924 1.00 78.44 177 GLU A O 1
ATOM 1402 N N . ASP A 1 178 ? 7.039 -7.236 22.816 1.00 80.75 178 ASP A N 1
ATOM 1403 C CA . ASP A 1 178 ? 5.975 -6.287 22.510 1.00 80.75 178 ASP A CA 1
ATOM 1404 C C . ASP A 1 178 ? 4.661 -6.714 23.167 1.00 80.75 178 ASP A C 1
ATOM 1406 O O . ASP A 1 178 ? 4.152 -7.818 22.939 1.00 80.75 178 ASP A O 1
ATOM 1410 N N . ASP A 1 179 ? 4.055 -5.813 23.938 1.00 89.50 179 ASP A N 1
ATOM 1411 C CA . ASP A 1 179 ? 2.694 -6.003 24.421 1.00 89.50 179 ASP A CA 1
ATOM 1412 C C . ASP A 1 179 ? 1.687 -5.400 23.438 1.00 89.50 179 ASP A C 1
ATOM 1414 O O . ASP A 1 179 ? 1.551 -4.180 23.310 1.00 89.50 179 ASP A O 1
ATOM 1418 N N . ILE A 1 180 ? 0.936 -6.283 22.780 1.00 92.31 180 ILE A N 1
ATOM 1419 C CA . ILE A 1 180 ? -0.072 -5.914 21.785 1.00 92.31 180 ILE A CA 1
ATOM 1420 C C . ILE A 1 180 ? -1.123 -4.957 22.359 1.00 92.31 180 ILE A C 1
ATOM 1422 O O . ILE A 1 180 ? -1.566 -4.044 21.666 1.00 92.31 180 ILE A O 1
ATOM 1426 N N . LYS A 1 181 ? -1.507 -5.122 23.634 1.00 92.56 181 LYS A N 1
ATOM 1427 C CA . LYS A 1 181 ? -2.530 -4.283 24.273 1.00 92.56 181 LYS A CA 1
ATOM 1428 C C . LYS A 1 181 ? -2.007 -2.875 24.512 1.00 92.56 181 LYS A C 1
ATOM 1430 O O . LYS A 1 181 ? -2.681 -1.911 24.162 1.00 92.56 181 LYS A O 1
ATOM 1435 N N . THR A 1 182 ? -0.800 -2.753 25.056 1.00 91.81 182 THR A N 1
ATOM 1436 C CA . THR A 1 182 ? -0.128 -1.461 25.237 1.00 91.81 182 THR A CA 1
ATOM 1437 C C . THR A 1 182 ? 0.072 -0.757 23.899 1.00 91.81 182 THR A C 1
ATOM 1439 O O . THR A 1 182 ? -0.233 0.430 23.785 1.00 91.81 182 THR A O 1
ATOM 1442 N N . ASN A 1 183 ? 0.517 -1.473 22.867 1.00 92.19 183 ASN A N 1
ATOM 1443 C CA . ASN A 1 183 ? 0.679 -0.906 21.529 1.00 92.19 183 ASN A CA 1
ATOM 1444 C C . ASN A 1 183 ? -0.661 -0.441 20.944 1.00 92.19 183 ASN A C 1
ATOM 1446 O O . ASN A 1 183 ? -0.741 0.667 20.421 1.00 92.19 183 ASN A O 1
ATOM 1450 N N . ALA A 1 184 ? -1.730 -1.223 21.113 1.00 94.56 184 ALA A N 1
ATOM 1451 C CA . ALA A 1 184 ? -3.073 -0.848 20.682 1.00 94.56 184 ALA A CA 1
ATOM 1452 C C . ALA A 1 184 ? -3.599 0.407 21.398 1.00 94.56 184 ALA A C 1
ATOM 1454 O O . ALA A 1 184 ? -4.132 1.307 20.754 1.00 94.56 184 ALA A O 1
ATOM 1455 N N . LEU A 1 185 ? -3.395 0.528 22.711 1.00 94.06 185 LEU A N 1
ATOM 1456 C CA . LEU A 1 185 ? -3.812 1.715 23.469 1.00 94.06 185 LEU A CA 1
ATOM 1457 C C . LEU A 1 185 ? -3.028 2.985 23.098 1.00 94.06 185 LEU A C 1
ATOM 1459 O O . LEU A 1 185 ? -3.547 4.087 23.264 1.00 94.06 185 LEU A O 1
ATOM 1463 N N . ASN A 1 186 ? -1.800 2.839 22.596 1.00 93.19 186 ASN A N 1
ATOM 1464 C CA . ASN A 1 186 ? -0.968 3.949 22.120 1.00 93.19 186 ASN A CA 1
ATOM 1465 C C . ASN A 1 186 ? -1.128 4.230 20.616 1.00 93.19 186 ASN A C 1
ATOM 1467 O O . ASN A 1 186 ? -0.487 5.148 20.101 1.00 93.19 186 ASN A O 1
ATOM 1471 N N . ALA A 1 187 ? -1.950 3.451 19.911 1.00 95.75 187 ALA A N 1
ATOM 1472 C CA . ALA A 1 187 ? -2.111 3.582 18.475 1.00 95.75 187 ALA A CA 1
ATOM 1473 C C . ALA A 1 187 ? -3.030 4.748 18.100 1.00 95.75 187 ALA A C 1
ATOM 1475 O O . ALA A 1 187 ? -4.077 4.987 18.710 1.00 95.75 187 ALA A O 1
ATOM 1476 N N . ILE A 1 188 ? -2.640 5.447 17.039 1.00 96.88 188 ILE A N 1
ATOM 1477 C CA . ILE A 1 188 ? -3.387 6.535 16.421 1.00 96.88 188 ILE A CA 1
ATOM 1478 C C . ILE A 1 188 ? -3.696 6.127 14.983 1.00 96.88 188 ILE A C 1
ATOM 1480 O O . ILE A 1 188 ? -2.800 5.766 14.224 1.00 96.88 188 ILE A O 1
ATOM 1484 N N . LEU A 1 189 ? -4.968 6.202 14.607 1.00 97.62 189 LEU A N 1
ATOM 1485 C CA . LEU A 1 189 ? -5.447 5.952 13.253 1.00 97.62 189 LEU A CA 1
ATOM 1486 C C . LEU A 1 189 ? -5.679 7.287 12.549 1.00 97.62 189 LEU A C 1
ATOM 1488 O O . LEU A 1 189 ? -6.580 8.033 12.937 1.00 97.62 189 LEU A O 1
ATOM 1492 N N . LYS A 1 190 ? -4.902 7.596 11.512 1.00 96.31 190 LYS A N 1
ATOM 1493 C CA . LYS A 1 190 ? -5.048 8.824 10.723 1.00 96.31 190 LYS A CA 1
ATOM 1494 C C . LYS A 1 190 ? -5.642 8.544 9.351 1.00 96.31 190 LYS A C 1
AT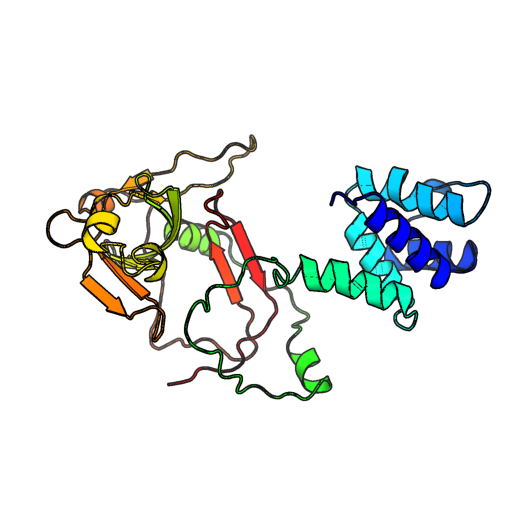OM 1496 O O . LYS A 1 190 ? -5.040 7.862 8.527 1.00 96.31 190 LYS A O 1
ATOM 1501 N N . PHE A 1 191 ? -6.818 9.098 9.092 1.00 96.19 191 PHE A N 1
ATOM 1502 C CA . PHE A 1 191 ? -7.504 8.996 7.806 1.00 96.19 191 PHE A CA 1
ATOM 1503 C C . PHE A 1 191 ? -7.258 10.240 6.960 1.00 96.19 191 PHE A C 1
ATOM 1505 O O . PHE A 1 191 ? -7.317 11.360 7.467 1.00 96.19 191 PHE A O 1
ATOM 1512 N N . GLY A 1 192 ? -7.052 10.055 5.655 1.00 93.00 192 GLY A N 1
ATOM 1513 C CA . GLY A 1 192 ? -6.893 11.170 4.720 1.00 93.00 192 GLY A CA 1
ATOM 1514 C C . GLY A 1 192 ? -5.531 11.864 4.791 1.00 93.00 192 GLY A C 1
ATOM 1515 O O . GLY A 1 192 ? -5.467 13.070 4.565 1.00 93.00 192 GLY A O 1
ATOM 1516 N N . CYS A 1 193 ? -4.458 11.131 5.103 1.00 90.31 193 CYS A N 1
ATOM 1517 C CA . CYS A 1 193 ? -3.076 11.594 4.931 1.00 90.31 193 CYS A CA 1
ATOM 1518 C C . CYS A 1 193 ? -2.698 11.514 3.442 1.00 90.31 193 CYS A C 1
ATOM 1520 O O . CYS A 1 193 ? -2.171 10.503 2.976 1.00 90.31 193 CYS A O 1
ATOM 1522 N N . LEU A 1 194 ? -3.037 12.554 2.681 1.00 87.81 194 LEU A N 1
ATOM 1523 C CA . LEU A 1 194 ? -2.817 12.677 1.239 1.00 87.81 194 LEU A CA 1
ATOM 1524 C C . LEU A 1 194 ? -1.849 13.830 0.962 1.00 87.81 194 LEU A C 1
ATOM 1526 O O . LEU A 1 194 ? -1.749 14.768 1.746 1.00 87.81 194 LEU A O 1
ATOM 1530 N N . THR A 1 195 ? -1.161 13.806 -0.173 1.00 84.81 195 THR A N 1
ATOM 1531 C CA . THR A 1 195 ? -0.411 14.979 -0.638 1.00 84.81 195 THR A CA 1
ATOM 1532 C C . THR A 1 195 ? -1.382 15.979 -1.267 1.00 84.81 195 THR A C 1
ATOM 1534 O O . THR A 1 195 ? -2.150 15.617 -2.157 1.00 84.81 195 THR A O 1
ATOM 1537 N N . SER A 1 196 ? -1.370 17.225 -0.797 1.00 79.25 196 SER A N 1
ATOM 1538 C CA . SER A 1 196 ? -2.150 18.323 -1.382 1.00 79.25 196 SER A CA 1
ATOM 1539 C C . SER A 1 196 ? -1.420 18.987 -2.558 1.00 79.25 196 SER A C 1
ATOM 1541 O O . SER A 1 196 ? -0.255 18.691 -2.821 1.00 79.25 196 SER A O 1
ATOM 1543 N N . ASP A 1 197 ? -2.086 19.910 -3.256 1.00 77.44 197 ASP A N 1
ATOM 1544 C CA . ASP A 1 197 ? -1.576 20.552 -4.482 1.00 77.44 197 ASP A CA 1
ATOM 1545 C C . ASP A 1 197 ? -0.232 21.284 -4.302 1.00 77.44 197 ASP A C 1
ATOM 1547 O O . ASP A 1 197 ? 0.516 21.470 -5.259 1.00 77.44 197 ASP A O 1
ATOM 1551 N N . ASN A 1 198 ? 0.099 21.693 -3.074 1.00 74.88 198 ASN A N 1
ATOM 1552 C CA . ASN A 1 198 ? 1.364 22.354 -2.739 1.00 74.88 198 ASN A CA 1
ATOM 1553 C C . ASN A 1 198 ? 2.500 21.368 -2.384 1.00 74.88 198 ASN A C 1
ATOM 1555 O O . ASN A 1 198 ? 3.576 21.801 -1.973 1.00 74.88 198 ASN A O 1
ATOM 1559 N N . GLY A 1 199 ? 2.267 20.058 -2.506 1.00 73.00 199 GLY A N 1
ATOM 1560 C CA . GLY A 1 199 ? 3.228 19.010 -2.159 1.00 73.00 199 GLY A CA 1
ATOM 1561 C C . GLY A 1 199 ? 3.313 18.681 -0.664 1.00 73.00 199 GLY A C 1
ATOM 1562 O O . GLY A 1 199 ? 4.077 17.792 -0.294 1.00 73.00 199 GLY A O 1
ATOM 1563 N N . LEU A 1 200 ? 2.543 19.354 0.199 1.00 74.38 200 LEU A N 1
ATOM 1564 C CA . LEU A 1 200 ? 2.491 19.074 1.635 1.00 74.38 200 LEU A CA 1
ATOM 1565 C C . LEU A 1 200 ? 1.424 18.027 1.955 1.00 74.38 200 LEU A C 1
ATOM 1567 O O . LEU A 1 200 ? 0.343 18.008 1.357 1.00 74.38 200 LEU A O 1
ATOM 1571 N N . GLU A 1 201 ? 1.721 17.180 2.938 1.00 81.75 201 GLU A N 1
ATOM 1572 C CA . GLU A 1 201 ? 0.774 16.201 3.458 1.00 81.75 201 GLU A CA 1
ATOM 1573 C C . GLU A 1 201 ? -0.363 16.889 4.227 1.00 81.75 201 GLU A C 1
ATOM 1575 O O . GLU A 1 201 ? -0.152 17.776 5.059 1.00 81.75 201 GLU A O 1
ATOM 1580 N N . THR A 1 202 ? -1.591 16.461 3.960 1.00 85.25 202 THR A N 1
ATOM 1581 C CA . THR A 1 202 ? -2.771 16.863 4.714 1.00 85.25 202 THR A CA 1
ATOM 1582 C C . THR A 1 202 ? -2.758 16.224 6.100 1.00 85.25 202 THR A C 1
ATOM 1584 O O . THR A 1 202 ? -2.473 15.041 6.257 1.00 85.25 202 THR A O 1
ATOM 1587 N N . GLN A 1 203 ? -3.150 16.988 7.123 1.00 79.19 203 GLN A N 1
ATOM 1588 C CA . GLN A 1 203 ? -3.156 16.501 8.510 1.00 79.19 203 GLN A CA 1
ATOM 1589 C C . GLN A 1 203 ? -4.107 15.314 8.752 1.00 79.19 203 GLN A C 1
ATOM 1591 O O . GLN A 1 203 ? -3.909 14.559 9.703 1.00 79.19 203 GLN A O 1
ATOM 1596 N N . GLY A 1 204 ? -5.119 15.137 7.896 1.00 87.62 204 GLY A N 1
ATOM 1597 C CA . GLY A 1 204 ? -6.111 14.075 8.033 1.00 87.62 204 GLY A CA 1
ATOM 1598 C C . GLY A 1 204 ? -6.998 14.225 9.276 1.00 87.62 204 GLY A C 1
ATOM 1599 O O . GLY A 1 204 ? -7.034 15.273 9.923 1.00 87.62 204 GLY A O 1
ATOM 1600 N N . LYS A 1 205 ? -7.748 13.170 9.601 1.00 94.69 205 LYS A N 1
ATOM 1601 C CA . LYS A 1 205 ? -8.526 13.040 10.844 1.00 94.69 205 LYS A CA 1
ATOM 1602 C C . LYS A 1 205 ? -7.952 11.896 11.675 1.00 94.69 205 LYS A C 1
ATOM 1604 O O . LYS A 1 205 ? -7.811 10.786 11.166 1.00 94.69 205 LYS A O 1
ATOM 1609 N N . SER A 1 206 ? -7.653 12.172 12.940 1.00 96.44 206 SER A N 1
ATOM 1610 C CA . SER A 1 206 ? -7.059 11.207 13.868 1.00 96.44 206 SER A CA 1
ATOM 1611 C C . SER A 1 206 ? -8.111 10.597 14.788 1.00 96.44 206 SER A C 1
ATOM 1613 O O . SER A 1 206 ? -8.943 11.320 15.335 1.00 96.44 206 SER A O 1
ATOM 1615 N N . PHE A 1 207 ? -8.017 9.290 15.009 1.00 97.44 207 PHE A N 1
ATOM 1616 C CA . PHE A 1 207 ? -8.854 8.533 15.937 1.00 97.44 207 PHE A CA 1
ATOM 1617 C C . PHE A 1 207 ? -7.997 7.617 16.801 1.00 97.44 207 PHE A C 1
ATOM 1619 O O . PHE A 1 207 ? -6.924 7.175 16.388 1.00 97.44 207 PHE A O 1
ATOM 1626 N N . GLN A 1 208 ? -8.488 7.322 17.996 1.00 97.56 208 GLN A N 1
ATOM 1627 C CA . GLN A 1 208 ? -7.918 6.316 18.887 1.00 97.56 208 GLN A CA 1
ATOM 1628 C C . GLN A 1 208 ? -8.700 5.003 18.797 1.00 97.56 208 GLN A C 1
ATOM 1630 O O . GLN A 1 208 ? -9.842 4.958 18.325 1.00 97.56 208 GLN A O 1
ATOM 1635 N N . LEU A 1 209 ? -8.086 3.926 19.277 1.00 97.62 209 LEU A N 1
ATOM 1636 C CA . LEU A 1 209 ? -8.803 2.680 19.525 1.00 97.62 209 LEU A CA 1
ATOM 1637 C C . LEU A 1 209 ? -9.668 2.784 20.786 1.00 97.62 209 LEU A C 1
ATOM 1639 O O . LEU A 1 209 ? -9.452 3.636 21.653 1.00 97.62 209 LEU A O 1
ATOM 1643 N N . ASP A 1 210 ? -10.665 1.909 20.881 1.00 96.88 210 ASP A N 1
ATOM 1644 C CA . ASP A 1 210 ? -11.503 1.804 22.069 1.00 96.88 210 ASP A CA 1
ATOM 1645 C C . ASP A 1 210 ? -10.662 1.463 23.308 1.00 96.88 210 ASP A C 1
ATOM 1647 O O . ASP A 1 210 ? -9.823 0.565 23.288 1.00 96.88 210 ASP A O 1
ATOM 1651 N N . ARG A 1 211 ? -10.879 2.191 24.409 1.00 94.38 211 ARG A N 1
ATOM 1652 C CA . ARG A 1 211 ? -10.048 2.047 25.615 1.00 94.38 211 ARG A CA 1
ATOM 1653 C C . ARG A 1 211 ? -10.319 0.771 26.403 1.00 94.38 211 ARG A C 1
ATOM 1655 O O . ARG A 1 211 ? -9.462 0.367 27.183 1.00 94.38 211 ARG A O 1
ATOM 1662 N N . GLN A 1 212 ? -11.505 0.185 26.270 1.00 94.31 212 GLN A N 1
ATOM 1663 C CA . GLN A 1 212 ? -11.892 -1.008 27.022 1.00 94.31 212 GLN A CA 1
ATOM 1664 C C . GLN A 1 212 ? -11.568 -2.274 26.234 1.00 94.31 212 GLN A C 1
ATOM 1666 O O . GLN A 1 212 ? -11.065 -3.240 26.805 1.00 94.31 212 GLN A O 1
ATOM 1671 N N . ASN A 1 213 ? -11.837 -2.263 24.929 1.00 95.12 213 ASN A N 1
ATOM 1672 C CA . ASN A 1 213 ? -11.681 -3.422 24.065 1.00 95.12 213 ASN A CA 1
ATOM 1673 C C . ASN A 1 213 ? -11.102 -3.049 22.685 1.00 95.12 213 ASN A C 1
ATOM 1675 O O . ASN A 1 213 ? -11.817 -3.133 21.687 1.00 95.12 213 ASN A O 1
ATOM 1679 N N . PRO A 1 214 ? -9.817 -2.646 22.599 1.00 96.75 214 PRO A N 1
ATOM 1680 C CA . PRO A 1 214 ? -9.212 -2.170 21.352 1.00 96.75 214 PRO A CA 1
ATOM 1681 C C . PRO A 1 214 ? -8.984 -3.272 20.306 1.00 96.75 214 PRO A C 1
ATOM 1683 O O . PRO A 1 214 ? -8.917 -2.972 19.116 1.00 96.75 214 PRO A O 1
ATOM 1686 N N . ILE A 1 215 ? -8.846 -4.534 20.728 1.00 97.50 215 ILE A N 1
ATOM 1687 C CA . ILE A 1 215 ? -8.523 -5.683 19.869 1.00 97.50 215 ILE A CA 1
ATOM 1688 C C . ILE A 1 215 ? -9.655 -6.704 19.981 1.00 97.50 215 ILE A C 1
ATOM 1690 O O . ILE A 1 215 ? -9.906 -7.229 21.062 1.00 97.50 215 ILE A O 1
ATOM 1694 N N . LEU A 1 216 ? -10.314 -7.006 18.863 1.00 97.19 216 LEU A N 1
ATOM 1695 C CA . LEU A 1 216 ? -11.450 -7.930 18.813 1.00 97.19 216 LEU A CA 1
ATOM 1696 C C . LEU A 1 216 ? -11.010 -9.375 18.557 1.00 97.19 216 LEU A C 1
ATOM 1698 O O . LEU A 1 216 ? -11.476 -10.295 19.224 1.00 97.19 216 LEU A O 1
ATOM 1702 N N . CYS A 1 217 ? -10.118 -9.576 17.590 1.00 97.00 217 CYS A N 1
ATOM 1703 C CA . CYS A 1 217 ? -9.510 -10.866 17.277 1.00 97.00 217 CYS A CA 1
ATOM 1704 C C . CYS A 1 217 ? -8.211 -10.661 16.492 1.00 97.00 217 CYS A C 1
ATOM 1706 O O . CYS A 1 217 ? -7.971 -9.583 15.946 1.00 97.00 217 CYS A O 1
ATOM 1708 N N . PHE A 1 218 ? -7.366 -11.688 16.453 1.00 96.75 218 PHE A N 1
ATOM 1709 C CA . PHE A 1 218 ? -6.133 -11.676 15.679 1.00 96.75 218 PHE A CA 1
ATOM 1710 C C . PHE A 1 218 ? -5.669 -13.088 15.331 1.00 96.75 218 PHE A C 1
ATOM 1712 O O . PHE A 1 218 ? -6.089 -14.063 15.956 1.00 96.75 218 PHE A O 1
ATOM 1719 N N . SER A 1 219 ? -4.759 -13.169 14.372 1.00 93.31 219 SER A N 1
ATOM 1720 C CA . SER A 1 219 ? -3.958 -14.344 14.052 1.00 93.31 219 SER A CA 1
ATOM 1721 C C . SER A 1 219 ? -2.498 -13.917 13.979 1.00 93.31 219 SER A C 1
ATOM 1723 O O . SER A 1 219 ? -2.205 -12.814 13.516 1.00 93.31 219 SER A O 1
ATOM 1725 N N . LYS A 1 220 ? -1.602 -14.754 14.509 1.00 88.25 220 LYS A N 1
ATOM 1726 C CA . LYS A 1 220 ? -0.181 -14.422 14.627 1.00 88.25 220 LYS A CA 1
ATOM 1727 C C . LYS A 1 220 ? 0.491 -14.338 13.258 1.00 88.25 220 LYS A C 1
ATOM 1729 O O . LYS A 1 220 ? -0.066 -14.796 12.260 1.00 88.25 220 LYS A O 1
ATOM 1734 N N . THR A 1 221 ? 1.695 -13.773 13.246 1.00 84.31 221 THR A N 1
ATOM 1735 C CA . THR A 1 221 ? 2.512 -13.581 12.043 1.00 84.31 221 THR A CA 1
ATOM 1736 C C . THR A 1 221 ? 2.731 -14.882 11.270 1.00 84.31 221 THR A C 1
ATOM 1738 O O . THR A 1 221 ? 2.678 -14.863 10.046 1.00 84.31 221 THR A O 1
ATOM 1741 N N . GLU A 1 222 ? 2.913 -16.008 11.969 1.00 82.06 222 GLU A N 1
ATOM 1742 C CA . GLU A 1 222 ? 3.205 -17.311 11.350 1.00 82.06 222 GLU A CA 1
ATOM 1743 C C . GLU A 1 222 ? 1.971 -17.979 10.711 1.00 82.06 222 GLU A C 1
ATOM 1745 O O . GLU A 1 222 ? 2.108 -18.934 9.951 1.00 82.06 222 GLU A O 1
ATOM 1750 N N . ASP A 1 223 ? 0.769 -17.489 11.029 1.00 87.44 223 ASP A N 1
ATOM 1751 C CA . ASP A 1 223 ? -0.501 -18.045 10.568 1.00 87.44 223 ASP A CA 1
ATOM 1752 C C . ASP A 1 223 ? -1.101 -17.169 9.448 1.00 87.44 223 ASP A C 1
ATOM 1754 O O . ASP A 1 223 ? -0.856 -17.386 8.265 1.00 87.44 223 ASP A O 1
ATOM 1758 N N . LEU A 1 224 ? -1.926 -16.175 9.808 1.00 88.50 224 LEU A N 1
ATOM 1759 C CA . LEU A 1 224 ? -2.625 -15.292 8.862 1.00 88.50 224 LEU A CA 1
ATOM 1760 C C . LEU A 1 224 ? -2.249 -13.813 9.022 1.00 88.50 224 LEU A C 1
ATOM 1762 O O . LEU A 1 224 ? -2.738 -12.993 8.248 1.00 88.50 224 LEU A O 1
ATOM 1766 N N . ASP A 1 225 ? -1.441 -13.468 10.030 1.00 91.50 225 ASP A N 1
ATOM 1767 C CA . ASP A 1 225 ? -0.914 -12.122 10.284 1.00 91.50 225 ASP A CA 1
ATOM 1768 C C . ASP A 1 225 ? -1.967 -11.005 10.179 1.00 91.50 225 ASP A C 1
ATOM 1770 O O . ASP A 1 225 ? -1.832 -10.057 9.401 1.00 91.50 225 ASP A O 1
ATOM 1774 N N . TYR A 1 226 ? -3.041 -11.099 10.967 1.00 95.31 226 TYR A N 1
ATOM 1775 C CA . TYR A 1 226 ? -4.073 -10.062 11.008 1.00 95.31 226 TYR A CA 1
ATOM 1776 C C . TYR A 1 226 ? -4.469 -9.698 12.433 1.00 95.31 226 TYR A C 1
ATOM 1778 O O . TYR A 1 226 ? -4.460 -10.529 13.338 1.00 95.31 226 TYR A O 1
ATOM 1786 N N . VAL A 1 227 ? -4.910 -8.458 12.620 1.00 97.00 227 VAL A N 1
ATOM 1787 C CA . VAL A 1 227 ? -5.586 -7.988 13.828 1.00 97.00 227 VAL A CA 1
ATOM 1788 C C . VAL A 1 227 ? -6.810 -7.170 13.428 1.00 97.00 227 VAL A C 1
ATOM 1790 O O . VAL A 1 227 ? -6.760 -6.315 12.540 1.00 97.00 227 VAL A O 1
ATOM 1793 N N . LEU A 1 228 ? -7.932 -7.456 14.081 1.00 98.19 228 LEU A N 1
ATOM 1794 C CA . LEU A 1 228 ? -9.166 -6.698 13.951 1.00 98.19 228 LEU A CA 1
ATOM 1795 C C . LEU A 1 228 ? -9.302 -5.764 15.151 1.00 98.19 228 LEU A C 1
ATOM 1797 O O . LEU A 1 228 ? -9.415 -6.210 16.295 1.00 98.19 228 LEU A O 1
ATOM 1801 N N . LEU A 1 229 ? -9.309 -4.468 14.873 1.00 98.25 229 LEU A N 1
ATOM 1802 C CA . LEU A 1 229 ? -9.293 -3.405 15.867 1.00 98.25 229 LEU A CA 1
ATOM 1803 C C . LEU A 1 229 ? -10.660 -2.739 15.987 1.00 98.25 229 LEU A C 1
ATOM 1805 O O . LEU A 1 229 ? -11.368 -2.557 14.993 1.00 98.25 229 LEU A O 1
ATOM 1809 N N . GLN A 1 230 ? -10.996 -2.322 17.202 1.00 98.06 230 GLN A N 1
ATOM 1810 C CA . GLN A 1 230 ? -12.185 -1.540 17.514 1.00 98.06 230 GLN A CA 1
ATOM 1811 C C . GLN A 1 230 ? -11.801 -0.065 17.654 1.00 98.06 230 GLN A C 1
ATOM 1813 O O . GLN A 1 230 ? -11.023 0.305 18.533 1.00 98.06 230 GLN A O 1
ATOM 1818 N N . VAL A 1 231 ? -12.358 0.785 16.794 1.00 97.75 231 VAL A N 1
ATOM 1819 C CA . VAL A 1 231 ? -12.122 2.237 16.821 1.00 97.75 231 VAL A CA 1
ATOM 1820 C C . VAL A 1 231 ? -13.081 2.907 17.806 1.00 97.75 231 VAL A C 1
ATOM 1822 O O . VAL A 1 231 ? -14.205 2.428 18.003 1.00 97.75 231 VAL A O 1
ATOM 1825 N N . GLU A 1 232 ? -12.654 4.017 18.414 1.00 96.75 232 GLU A N 1
ATOM 1826 C CA . GLU A 1 232 ? -13.505 4.833 19.282 1.00 96.75 232 GLU A CA 1
ATOM 1827 C C . GLU A 1 232 ? -14.788 5.295 18.565 1.00 96.75 232 GLU A C 1
ATOM 1829 O O . GLU A 1 232 ? -14.799 5.578 17.366 1.00 96.75 232 GLU A O 1
ATOM 1834 N N . SER A 1 233 ? -15.884 5.448 19.312 1.00 93.81 233 SER A N 1
ATOM 1835 C CA . SER A 1 233 ? -17.211 5.764 18.757 1.00 93.81 233 SER A CA 1
ATOM 1836 C C . SER A 1 233 ? -17.301 7.108 18.024 1.00 93.81 233 SER A C 1
ATOM 1838 O O . SER A 1 233 ? -18.215 7.308 17.224 1.00 93.81 233 SER A O 1
ATOM 1840 N N . LYS A 1 234 ? -16.342 8.022 18.237 1.00 94.81 234 LYS A N 1
ATOM 1841 C CA . LYS A 1 234 ? -16.287 9.320 17.545 1.00 94.81 234 LYS A CA 1
ATOM 1842 C C . LYS A 1 234 ? -16.134 9.182 16.031 1.00 94.81 234 LYS A C 1
ATOM 1844 O O . LYS A 1 234 ? -16.540 10.094 15.314 1.00 94.81 234 LYS A O 1
ATOM 1849 N N . ILE A 1 235 ? -15.605 8.058 15.536 1.00 95.12 235 ILE A N 1
ATOM 1850 C CA . ILE A 1 235 ? -15.481 7.815 14.092 1.00 95.12 235 ILE A CA 1
ATOM 1851 C C . ILE A 1 235 ? -16.834 7.859 13.372 1.00 95.12 235 ILE A C 1
ATOM 1853 O O . ILE A 1 235 ? -16.902 8.334 12.243 1.00 95.12 235 ILE A O 1
ATOM 1857 N N . ALA A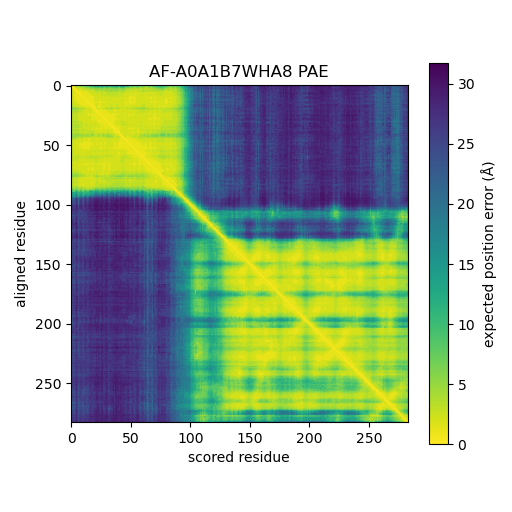 1 236 ? -17.929 7.496 14.051 1.00 90.88 236 ALA A N 1
ATOM 1858 C CA . ALA A 1 236 ? -19.279 7.543 13.487 1.00 90.88 236 ALA A CA 1
ATOM 1859 C C . ALA A 1 236 ? -19.741 8.966 13.110 1.00 90.88 236 ALA A C 1
ATOM 1861 O O . ALA A 1 236 ? -20.667 9.129 12.321 1.00 90.88 236 ALA A O 1
ATOM 1862 N N . GLN A 1 237 ? -19.100 10.009 13.651 1.00 92.00 237 GLN A N 1
ATOM 1863 C CA . GLN A 1 237 ? -19.405 11.409 13.330 1.00 92.00 237 GLN A CA 1
ATOM 1864 C C . GLN A 1 237 ? -18.684 11.892 12.059 1.00 92.00 237 GLN A C 1
ATOM 1866 O O . GLN A 1 237 ? -18.993 12.964 11.537 1.00 92.00 237 GLN A O 1
ATOM 1871 N N . ALA A 1 238 ? -17.713 11.130 11.547 1.00 91.81 238 ALA A N 1
ATOM 1872 C CA . ALA A 1 238 ? -16.910 11.513 10.395 1.00 91.81 238 ALA A CA 1
ATOM 1873 C C . ALA A 1 238 ? -17.546 11.034 9.079 1.00 91.81 238 ALA A C 1
ATOM 1875 O O . ALA A 1 238 ? -17.241 9.960 8.576 1.00 91.81 238 ALA A O 1
ATOM 1876 N N . THR A 1 239 ? -18.380 11.879 8.473 1.00 87.44 239 THR A N 1
ATOM 1877 C CA . THR A 1 239 ? -19.121 11.588 7.226 1.00 87.44 239 THR A CA 1
ATOM 1878 C C . THR A 1 239 ? -18.245 11.322 5.993 1.00 87.44 239 THR A C 1
ATOM 1880 O O . THR A 1 239 ? -18.683 10.655 5.051 1.00 87.44 239 THR A O 1
ATOM 1883 N N . GLU A 1 240 ? -17.017 11.845 5.979 1.00 90.00 240 GLU A N 1
ATOM 1884 C CA . GLU A 1 240 ? -16.047 11.629 4.892 1.00 90.00 240 GLU A CA 1
ATOM 1885 C C . GLU A 1 240 ? -15.444 10.221 4.919 1.00 90.00 240 GLU A C 1
ATOM 1887 O O . GLU A 1 240 ? -15.005 9.738 3.878 1.00 90.00 240 GLU A O 1
ATOM 1892 N N . ILE A 1 241 ? -15.384 9.591 6.097 1.00 93.88 241 ILE A N 1
ATOM 1893 C CA . ILE A 1 241 ? -14.741 8.294 6.306 1.00 93.88 241 ILE A CA 1
ATOM 1894 C C . ILE A 1 241 ? -15.789 7.220 6.073 1.00 93.88 241 ILE A C 1
ATOM 1896 O O . ILE A 1 241 ? -16.875 7.250 6.652 1.00 93.88 241 ILE A O 1
ATOM 1900 N N . LYS A 1 242 ? -15.479 6.274 5.193 1.00 92.44 242 LYS A N 1
ATOM 1901 C CA . LYS A 1 242 ? -16.415 5.217 4.813 1.00 92.44 242 LYS A CA 1
ATOM 1902 C C . LYS A 1 242 ? -15.705 3.877 4.841 1.00 92.44 242 LYS A C 1
ATOM 1904 O O . LYS A 1 242 ? -14.551 3.814 4.425 1.00 92.44 242 LYS A O 1
ATOM 1909 N N . PRO A 1 243 ? -16.372 2.809 5.298 1.00 94.56 243 PRO A N 1
ATOM 1910 C CA . PRO A 1 243 ? -15.782 1.486 5.250 1.00 94.56 243 PRO A CA 1
ATOM 1911 C C . PRO A 1 243 ? -15.552 1.042 3.804 1.00 94.56 243 PRO A C 1
ATOM 1913 O O . PRO A 1 243 ? -16.332 1.358 2.897 1.00 94.56 243 PRO A O 1
ATOM 1916 N N . ALA A 1 244 ? -14.484 0.278 3.609 1.00 92.56 244 ALA A N 1
ATOM 1917 C CA . ALA A 1 244 ? -14.182 -0.413 2.375 1.00 92.56 244 ALA A CA 1
ATOM 1918 C C . ALA A 1 244 ? -15.343 -1.345 2.024 1.00 92.56 244 ALA A C 1
ATOM 1920 O O . ALA A 1 244 ? -15.857 -2.090 2.863 1.00 92.56 244 ALA A O 1
ATOM 1921 N N . ARG A 1 245 ? -15.762 -1.307 0.759 1.00 86.31 245 ARG A N 1
ATOM 1922 C CA . ARG A 1 245 ? -16.778 -2.228 0.253 1.00 86.31 245 ARG A CA 1
ATOM 1923 C C . ARG A 1 245 ? -16.121 -3.577 0.003 1.00 86.31 245 ARG A C 1
ATOM 1925 O O . ARG A 1 245 ? -15.247 -3.674 -0.853 1.00 86.31 245 ARG A O 1
ATOM 1932 N N . TRP A 1 246 ? -16.580 -4.602 0.704 1.00 85.44 246 TRP A N 1
ATOM 1933 C CA . TRP A 1 246 ? -16.160 -5.979 0.489 1.00 85.44 246 TRP A CA 1
ATOM 1934 C C . TRP A 1 246 ? -17.387 -6.891 0.428 1.00 85.44 246 TRP A C 1
ATOM 1936 O O . TRP A 1 246 ? -18.441 -6.573 0.980 1.00 85.44 246 TRP A O 1
ATOM 1946 N N . ASP A 1 247 ? -17.262 -7.993 -0.305 1.00 83.50 247 ASP A N 1
ATOM 1947 C CA . ASP A 1 247 ? -18.324 -8.972 -0.524 1.00 83.50 247 ASP A CA 1
ATOM 1948 C C . ASP A 1 247 ? -17.684 -10.361 -0.492 1.00 83.50 247 ASP A C 1
ATOM 1950 O O . ASP A 1 247 ? -16.881 -10.697 -1.362 1.00 83.50 247 ASP A O 1
ATOM 1954 N N . SER A 1 248 ? -18.018 -11.156 0.527 1.00 80.75 248 SER A N 1
ATOM 1955 C CA . SER A 1 248 ? -17.472 -12.506 0.726 1.00 80.75 248 SER A CA 1
ATOM 1956 C C . SER A 1 248 ? -17.791 -13.462 -0.424 1.00 80.75 248 SER A C 1
ATOM 1958 O O . SER A 1 248 ? -17.106 -14.471 -0.589 1.00 80.75 248 SER A O 1
ATOM 1960 N N . HIS A 1 249 ? -18.809 -13.159 -1.231 1.00 83.81 249 HIS A N 1
ATOM 1961 C CA . HIS A 1 249 ? -19.181 -13.954 -2.397 1.00 83.81 249 HIS A CA 1
ATOM 1962 C C . HIS A 1 249 ? -18.415 -13.540 -3.660 1.00 83.81 249 HIS A C 1
ATOM 1964 O O . HIS A 1 249 ? -18.385 -14.298 -4.631 1.00 83.81 249 HIS A O 1
ATOM 1970 N N . LYS A 1 250 ? -17.771 -12.366 -3.659 1.00 82.94 250 LYS A N 1
ATOM 1971 C CA . LYS A 1 250 ? -16.951 -11.870 -4.772 1.00 82.94 250 LYS A CA 1
ATOM 1972 C C . LYS A 1 250 ? -15.482 -12.084 -4.470 1.00 82.94 250 LYS A C 1
ATOM 1974 O O . LYS A 1 250 ? -14.766 -11.183 -4.040 1.00 82.94 250 LYS A O 1
ATOM 1979 N N . LEU A 1 251 ? -15.048 -13.306 -4.735 1.00 81.31 251 LEU A N 1
ATOM 1980 C CA . LEU A 1 251 ? -13.646 -13.663 -4.635 1.00 81.31 251 LEU A CA 1
ATOM 1981 C C . LEU A 1 251 ? -12.819 -12.973 -5.735 1.00 81.31 251 LEU A C 1
ATOM 1983 O O . LEU A 1 251 ? -13.353 -12.649 -6.805 1.00 81.31 251 LEU A O 1
ATOM 1987 N N . PRO A 1 252 ? -11.517 -12.748 -5.485 1.00 79.56 252 PRO A N 1
ATOM 1988 C CA . PRO A 1 252 ? -10.592 -12.292 -6.512 1.00 79.56 252 PRO A CA 1
ATOM 1989 C C . PRO A 1 252 ? -10.662 -13.197 -7.754 1.00 79.56 252 PRO A C 1
ATOM 1991 O O . PRO A 1 252 ? -10.835 -14.408 -7.649 1.00 79.56 252 PRO A O 1
ATOM 1994 N N . ILE A 1 253 ? -10.571 -12.609 -8.946 1.00 78.69 253 ILE A N 1
ATOM 1995 C CA . ILE A 1 253 ? -10.649 -13.361 -10.206 1.00 78.69 253 ILE A CA 1
ATOM 1996 C C . ILE A 1 253 ? -9.228 -13.638 -10.675 1.00 78.69 253 ILE A C 1
ATOM 1998 O O . ILE A 1 253 ? -8.427 -12.707 -10.766 1.00 78.69 253 ILE A O 1
ATOM 2002 N N . GLU A 1 254 ? -8.936 -14.890 -11.015 1.00 74.69 254 GLU A N 1
ATOM 2003 C CA . GLU A 1 254 ? -7.643 -15.275 -11.579 1.00 74.69 254 GLU A CA 1
ATOM 2004 C C . GLU A 1 254 ? -7.234 -14.366 -12.746 1.00 74.69 254 GLU A C 1
ATOM 2006 O O . GLU A 1 254 ? -8.057 -13.905 -13.548 1.00 74.69 254 GLU A O 1
ATOM 2011 N N . LYS A 1 255 ? -5.935 -14.069 -12.821 1.00 70.88 255 LYS A N 1
ATOM 2012 C CA . LYS A 1 255 ? -5.323 -13.177 -13.813 1.00 70.88 255 LYS A CA 1
ATOM 2013 C C . LYS A 1 255 ? -5.820 -11.727 -13.765 1.00 70.88 255 LYS A C 1
ATOM 2015 O O . LYS A 1 255 ? -5.500 -10.943 -14.661 1.00 70.88 255 LYS A O 1
ATOM 2020 N N . LYS A 1 256 ? -6.651 -11.307 -12.802 1.00 73.94 256 LYS A N 1
ATOM 2021 C CA . LYS A 1 256 ? -6.900 -9.870 -12.587 1.00 73.94 256 LYS A CA 1
ATOM 2022 C C . LYS A 1 256 ? -5.745 -9.258 -11.805 1.00 73.94 256 LYS A C 1
ATOM 2024 O O . LYS A 1 256 ? -5.283 -9.847 -10.836 1.00 73.94 256 LYS A O 1
ATOM 2029 N N . GLY A 1 257 ? -5.325 -8.076 -12.251 1.00 74.25 257 GLY A N 1
ATOM 2030 C CA . GLY A 1 257 ? -4.365 -7.253 -11.530 1.00 74.25 257 GLY A CA 1
ATOM 2031 C C . GLY A 1 257 ? -4.921 -6.789 -10.188 1.00 74.25 257 GLY A C 1
ATOM 2032 O O . GLY A 1 257 ? -6.141 -6.722 -9.992 1.00 74.25 257 GLY A O 1
ATOM 2033 N N . ILE A 1 258 ? -4.011 -6.454 -9.280 1.00 79.25 258 ILE A N 1
ATOM 2034 C CA . ILE A 1 258 ? -4.321 -5.984 -7.932 1.00 79.25 258 ILE A CA 1
ATOM 2035 C C . ILE A 1 258 ? -3.963 -4.504 -7.827 1.00 79.25 258 ILE A C 1
ATOM 2037 O O . ILE A 1 258 ? -2.956 -4.031 -8.356 1.00 79.25 258 ILE A O 1
ATOM 2041 N N . ILE A 1 259 ? -4.816 -3.768 -7.124 1.00 81.31 259 ILE A N 1
ATOM 2042 C CA . ILE A 1 259 ? -4.603 -2.365 -6.801 1.00 81.31 259 ILE A CA 1
ATOM 2043 C C . ILE A 1 259 ? -4.434 -2.267 -5.294 1.00 81.31 259 ILE A C 1
ATOM 2045 O O . ILE A 1 259 ? -5.283 -2.749 -4.545 1.00 81.31 259 ILE A O 1
ATOM 2049 N N . VAL A 1 260 ? -3.354 -1.627 -4.862 1.00 86.75 260 VAL A N 1
ATOM 2050 C CA . VAL A 1 260 ? -3.019 -1.476 -3.447 1.00 86.75 260 VAL A CA 1
ATOM 2051 C C . VAL A 1 260 ? -3.009 0.005 -3.098 1.00 86.75 260 VAL A C 1
ATOM 2053 O O . VAL A 1 260 ? -2.273 0.789 -3.695 1.00 86.75 260 VAL A O 1
ATOM 2056 N N . LEU A 1 261 ? -3.829 0.385 -2.120 1.00 91.25 261 LEU A N 1
ATOM 2057 C CA . LEU A 1 261 ? -3.784 1.691 -1.468 1.00 91.25 261 LEU A CA 1
ATOM 2058 C C . LEU A 1 261 ? -3.130 1.517 -0.103 1.00 91.25 261 LEU A C 1
ATOM 2060 O O . LEU A 1 261 ? -3.600 0.713 0.700 1.00 91.25 261 LEU A O 1
ATOM 2064 N N . GLN A 1 262 ? -2.048 2.248 0.148 1.00 91.38 262 GLN A N 1
ATOM 2065 C CA . GLN A 1 262 ? -1.254 2.069 1.362 1.00 91.38 262 GLN A CA 1
ATOM 2066 C C . GLN A 1 262 ? -0.475 3.323 1.757 1.00 91.38 262 GLN A C 1
ATOM 2068 O O . GLN A 1 262 ? -0.324 4.249 0.960 1.00 91.38 262 GLN A O 1
ATOM 2073 N N . HIS A 1 263 ? 0.052 3.313 2.979 1.00 88.06 263 HIS A N 1
ATOM 2074 C CA . HIS A 1 263 ? 1.021 4.272 3.505 1.00 88.06 263 HIS A CA 1
ATOM 2075 C C . HIS A 1 263 ? 2.416 3.627 3.534 1.00 88.06 263 HIS A C 1
ATOM 2077 O O . HIS A 1 263 ? 2.820 3.100 4.575 1.00 88.06 263 HIS A O 1
ATOM 2083 N N . PRO A 1 264 ? 3.140 3.592 2.398 1.00 78.25 264 PRO A N 1
ATOM 2084 C CA . PRO A 1 264 ? 4.455 2.961 2.350 1.00 78.25 264 PRO A CA 1
ATOM 2085 C C . PRO A 1 264 ? 5.414 3.714 3.272 1.00 78.25 264 PRO A C 1
ATOM 2087 O O . PRO A 1 264 ? 5.458 4.941 3.235 1.00 78.25 264 PRO A O 1
ATOM 2090 N N . GLU A 1 265 ? 6.131 2.984 4.130 1.00 75.50 265 GLU A N 1
ATOM 2091 C CA . GLU A 1 265 ? 7.045 3.555 5.139 1.00 75.50 265 GLU A CA 1
ATOM 2092 C C . GLU A 1 265 ? 6.385 4.599 6.068 1.00 75.50 265 GLU A C 1
ATOM 2094 O O . GLU A 1 265 ? 7.066 5.386 6.719 1.00 75.50 265 GLU A O 1
ATOM 2099 N N . GLY A 1 266 ? 5.048 4.620 6.138 1.00 73.88 266 GLY A N 1
ATOM 2100 C CA . GLY A 1 266 ? 4.301 5.635 6.875 1.00 73.88 266 GLY A CA 1
ATOM 2101 C C . GLY A 1 266 ? 4.194 7.005 6.189 1.00 73.88 266 GLY A C 1
ATOM 2102 O O . GLY A 1 266 ? 3.712 7.948 6.812 1.00 73.88 266 GLY A O 1
ATOM 2103 N N . ASP A 1 267 ? 4.568 7.146 4.917 1.00 80.31 267 ASP A N 1
ATOM 2104 C CA . ASP A 1 267 ? 4.349 8.376 4.140 1.00 80.31 267 ASP A CA 1
ATOM 2105 C C . ASP A 1 267 ? 2.849 8.584 3.819 1.00 80.31 267 ASP A C 1
ATOM 2107 O O . ASP A 1 267 ? 1.977 7.748 4.090 1.00 80.31 267 ASP A O 1
ATOM 2111 N N . SER A 1 268 ? 2.532 9.734 3.240 1.00 86.56 268 SER A N 1
ATOM 2112 C CA . SER A 1 268 ? 1.284 10.038 2.547 1.00 86.56 268 SER A CA 1
ATOM 2113 C C . SER A 1 268 ? 0.841 8.891 1.632 1.00 86.56 268 SER A C 1
ATOM 2115 O O . SER A 1 268 ? 1.653 8.210 1.001 1.00 86.56 268 SER A O 1
ATOM 2117 N N . MET A 1 269 ? -0.473 8.673 1.564 1.00 90.38 269 MET A N 1
ATOM 2118 C CA . MET A 1 269 ? -1.070 7.526 0.881 1.00 90.38 269 MET A CA 1
ATOM 2119 C C . MET A 1 269 ? -0.632 7.450 -0.582 1.00 90.38 269 MET A C 1
ATOM 2121 O O . MET A 1 269 ? -0.716 8.439 -1.315 1.00 90.38 269 MET A O 1
ATOM 2125 N N . LYS A 1 270 ? -0.232 6.259 -1.026 1.00 88.19 270 LYS A N 1
ATOM 2126 C CA . LYS A 1 270 ? 0.120 5.971 -2.417 1.00 88.19 270 LYS A CA 1
ATOM 2127 C C . LYS A 1 270 ? -0.786 4.885 -2.988 1.00 88.19 270 LYS A C 1
ATOM 2129 O O . LYS A 1 270 ? -1.265 4.002 -2.276 1.00 88.19 270 LYS A O 1
ATOM 2134 N N . LEU A 1 271 ? -0.973 4.954 -4.300 1.00 87.88 271 LEU A N 1
ATOM 2135 C CA . LEU A 1 271 ? -1.649 3.950 -5.108 1.00 87.88 271 LEU A CA 1
ATOM 2136 C C . LEU A 1 271 ? -0.595 3.151 -5.877 1.00 87.88 271 LEU A C 1
ATOM 2138 O O . LEU A 1 271 ? 0.151 3.724 -6.669 1.00 87.88 271 LEU A O 1
ATOM 2142 N N . SER A 1 272 ? -0.559 1.840 -5.665 1.00 82.62 272 SER A N 1
ATOM 2143 C CA . SER A 1 272 ? 0.174 0.901 -6.511 1.00 82.62 272 SER A CA 1
ATOM 2144 C C . SER A 1 272 ? -0.811 0.157 -7.405 1.00 82.62 272 SER A C 1
ATOM 2146 O O . SER A 1 272 ? -1.838 -0.337 -6.936 1.00 82.62 272 SER A O 1
ATOM 2148 N N . ILE A 1 273 ? -0.508 0.092 -8.697 1.00 77.62 273 ILE A N 1
ATOM 2149 C CA . ILE A 1 273 ? -1.285 -0.655 -9.684 1.00 77.62 273 ILE A CA 1
ATOM 2150 C C . ILE A 1 273 ? -0.358 -1.735 -10.217 1.00 77.62 273 ILE A C 1
ATOM 2152 O O . ILE A 1 273 ? 0.588 -1.421 -10.940 1.00 77.62 273 ILE A O 1
ATOM 2156 N N . SER A 1 274 ? -0.626 -2.988 -9.855 1.00 70.62 274 SER A N 1
ATOM 2157 C CA . SER A 1 274 ? 0.076 -4.122 -10.440 1.00 70.62 274 SER A CA 1
ATOM 2158 C C . SER A 1 274 ? -0.762 -4.750 -11.551 1.00 70.62 274 SER A C 1
ATOM 2160 O O . SER A 1 274 ? -1.980 -4.920 -11.432 1.00 70.62 274 SER A O 1
ATOM 2162 N N . GLN A 1 275 ? -0.089 -5.076 -12.654 1.00 63.94 275 GLN A N 1
ATOM 2163 C CA . GLN A 1 275 ? -0.637 -5.932 -13.702 1.00 63.94 275 GLN A CA 1
ATOM 2164 C C . GLN A 1 275 ? -0.414 -7.418 -13.397 1.00 63.94 275 GLN A C 1
ATOM 2166 O O . GLN A 1 275 ? -0.990 -8.248 -14.094 1.00 63.94 275 GLN A O 1
ATOM 2171 N N . ASP A 1 276 ? 0.347 -7.745 -12.347 1.00 63.97 276 ASP A N 1
ATOM 2172 C CA . ASP A 1 276 ? 0.548 -9.116 -11.892 1.00 63.97 276 ASP A CA 1
ATOM 2173 C C . ASP A 1 276 ? -0.804 -9.704 -11.488 1.00 63.97 276 ASP A C 1
ATOM 2175 O O . ASP A 1 276 ? -1.549 -9.154 -10.668 1.00 63.97 276 ASP A O 1
ATOM 2179 N N . GLY A 1 277 ? -1.155 -10.800 -12.149 1.00 66.06 277 GLY A N 1
ATOM 2180 C CA . GLY A 1 277 ? -2.444 -11.444 -11.992 1.00 66.06 277 GLY A CA 1
ATOM 2181 C C . GLY A 1 277 ? -2.538 -12.254 -10.704 1.00 66.06 277 GLY A C 1
ATOM 2182 O O . GLY A 1 277 ? -1.580 -12.892 -10.277 1.00 66.06 277 GLY A O 1
ATOM 2183 N N . ILE A 1 278 ? -3.735 -12.311 -10.123 1.00 71.94 278 ILE A N 1
ATOM 2184 C CA . ILE A 1 278 ? -4.069 -13.297 -9.086 1.00 71.94 278 ILE A CA 1
ATOM 2185 C C . ILE A 1 278 ? -3.848 -14.714 -9.640 1.00 71.94 278 ILE A C 1
ATOM 2187 O O . ILE A 1 278 ? -4.457 -15.074 -10.649 1.00 71.94 278 ILE A O 1
ATOM 2191 N N . ILE A 1 279 ? -3.017 -15.518 -8.972 1.00 68.69 279 ILE A N 1
ATOM 2192 C CA . ILE A 1 279 ? -2.677 -16.888 -9.406 1.00 68.69 279 ILE A CA 1
ATOM 2193 C C . ILE A 1 279 ? -3.728 -17.942 -9.029 1.00 68.69 279 ILE A C 1
ATOM 2195 O O . ILE A 1 279 ? -3.742 -19.022 -9.602 1.00 68.69 279 ILE A O 1
ATOM 2199 N N . GLY A 1 280 ? -4.589 -17.647 -8.055 1.00 68.69 280 GLY A N 1
ATOM 2200 C CA . GLY A 1 280 ? -5.613 -18.569 -7.574 1.00 68.69 280 GLY A CA 1
ATOM 2201 C C . GLY A 1 280 ? -6.289 -18.053 -6.307 1.00 68.69 280 GLY A C 1
ATOM 2202 O O . GLY A 1 280 ? -5.741 -17.201 -5.604 1.00 68.69 280 GLY A O 1
ATOM 2203 N N . VAL A 1 281 ? -7.483 -18.572 -6.014 1.00 70.62 281 VAL A N 1
ATOM 2204 C CA . VAL A 1 281 ? -8.180 -18.350 -4.739 1.00 70.62 281 VAL A CA 1
ATOM 2205 C C . VAL A 1 281 ? -8.349 -19.687 -4.036 1.00 70.62 281 VAL A C 1
ATOM 2207 O O . VAL A 1 281 ? -9.157 -20.523 -4.442 1.00 70.62 281 VAL A O 1
ATOM 2210 N N . TYR A 1 282 ? -7.572 -19.884 -2.978 1.00 71.06 282 TYR A N 1
ATOM 2211 C CA . TYR A 1 282 ? -7.562 -21.119 -2.203 1.00 71.06 282 TYR A CA 1
ATOM 2212 C C . TYR A 1 282 ? -8.535 -20.994 -1.024 1.00 71.06 282 TYR A C 1
ATOM 2214 O O . TYR A 1 282 ? -8.596 -19.945 -0.383 1.00 71.06 282 TYR A O 1
ATOM 2222 N N . LYS A 1 283 ? -9.328 -22.042 -0.787 1.00 61.69 283 LYS A N 1
ATOM 2223 C CA . LYS A 1 283 ? -10.269 -22.150 0.335 1.00 61.69 283 LYS A CA 1
ATOM 2224 C C . LYS A 1 283 ? -9.731 -23.097 1.391 1.00 61.69 283 LYS A C 1
ATOM 2226 O O . LYS A 1 283 ? -9.057 -24.071 0.984 1.00 61.69 283 LYS A O 1
#

Solvent-accessible surface area (backbone atoms only — not comparable to full-atom values): 16166 Å² total; per-residue (Å²): 125,89,71,52,76,68,54,46,52,52,50,43,51,16,53,44,72,62,31,84,45,68,65,57,45,32,49,49,37,37,73,65,68,71,41,60,46,79,81,55,27,62,56,99,44,67,70,46,22,49,43,32,33,43,62,73,36,17,49,82,67,63,36,50,64,62,50,54,51,42,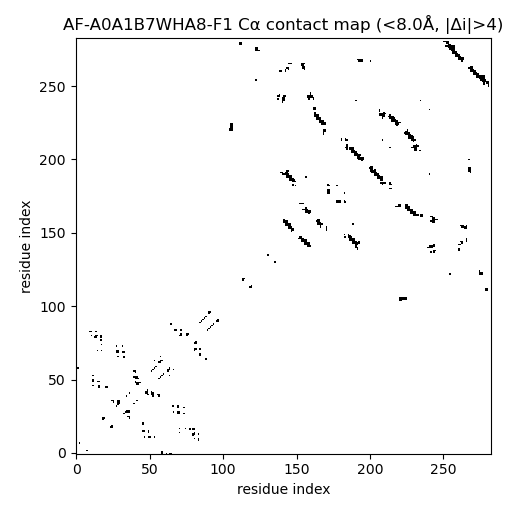53,35,73,76,45,62,85,31,66,59,37,42,54,50,43,45,64,48,53,48,42,64,70,42,90,71,76,63,95,57,81,72,68,87,75,48,44,85,83,78,84,81,58,87,87,52,73,78,63,56,58,72,29,62,64,90,70,82,85,83,71,58,67,68,57,51,56,47,48,50,34,12,36,25,38,34,37,27,73,96,74,74,42,59,31,49,30,36,24,63,39,83,48,32,32,40,32,53,23,46,76,41,40,76,51,91,86,44,51,45,66,64,40,43,74,53,27,36,39,30,33,54,38,33,67,44,100,87,72,47,68,40,87,47,51,77,44,46,42,29,90,89,58,33,66,77,52,71,36,55,41,78,63,71,24,27,29,37,31,28,43,34,76,70,53,74,74,41,85,78,55,41,44,40,89,81,53,94,86,64,66,83,54,69,53,40,52,49,74,46,79,40,24,66,98,52,46,54,54,44,78,47,79,44,54,63,33,39,77,68,81,86,131